Protein 4Q7Z (pdb70)

Radius of gyration: 16.15 Å; Cα contacts (8 Å, |Δi|>4): 621; chains: 1; bounding box: 44×43×35 Å

CATH classification: 2.40.10.10 (+1 more: 2.40.10.10)

Solvent-accessible surface area: 11188 Å² total; per-residue (Å²): 2,18,29,15,130,83,14,100,72,50,42,52,37,15,5,0,0,0,42,12,70,58,134,37,53,3,1,0,0,0,5,118,30,87,14,0,0,0,0,3,68,1,11,57,198,105,63,50,215,68,3,68,0,0,0,2,8,4,48,31,114,73,100,26,139,50,35,44,74,28,15,22,76,26,50,34,48,18,98,90,58,88,101,184,60,67,12,28,5,0,0,1,0,60,0,84,16,62,7,113,84,38,136,8,3,15,76,9,155,10,4,42,157,241,47,194,48,24,107,59,28,30,175,9,66,0,3,0,8,1,40,45,22,53,157,125,88,134,21,87,2,3,22,18,1,160,2,64,6,23,54,85,111,74,0,47,76,38,44,171,50,121,27,57,171,40,16,11,1,3,105,15,45,78,113,115,107,52,0,5,8,66,22,0,10,0,0,2,0,7,2,209,104,80,0,23,0,0,1,10,45,32,22,152,122,15,10,14,94,162,33,6,5,0,0,5,20,0,17,54,8,2,54,33,0,53,58,4,12,167,156,55,116

InterPro domains:
  IPR001254 Serine proteases, trypsin domain [PF00089] (34-258)
  IPR001254 Serine proteases, trypsin domain [PS50240] (34-263)
  IPR001254 Serine proteases, trypsin domain [SM00020] (33-258)
  IPR001254 Serine proteases, trypsin domain [cd00190] (34-258)
  IPR001314 Peptidase S1A, chymotrypsin family [PR00722] (60-75)
  IPR001314 Peptidase S1A, chymotrypsin family [PR00722] (118-132)
  IPR001314 Peptidase S1A, chymotrypsin family [PR00722] (211-223)
  IPR009003 Peptidase S1, PA clan [SSF50494] (23-263)
  IPR018114 Serine proteases, trypsin family, histidine active site [PS00134] (70-75)

Organism: Homo sapiens (NCBI:txid9606)

GO terms:
  GO:0035578 azurophil granule lumen (C, IDA)
  GO:0008201 heparin binding (F, IDA)
  GO:0008236 serine-type peptidase activity (F, IDA)
  GO:0005576 extracellular region (C, IDA)
  GO:0006508 proteolysis (P, IDA)
  GO:0005576 extracellular region (C, EXP)

B-factor: mean 22.5, std 12.28, range [8.72, 114.6]

Structure (mmCIF, N/CA/C/O backbone):
data_4Q7Z
#
_entry.id   4Q7Z
#
_cell.length_a   54.986
_cell.length_b   64.466
_cell.length_c   68.383
_cell.angle_alpha   90.00
_cell.angle_beta   90.00
_cell.angle_gamma   90.00
#
_symmetry.space_group_name_H-M   'P 21 21 21'
#
loop_
_entity.id
_entity.type
_entity.pdbx_description
1 polymer 'Serine protease 57'
2 branched alpha-L-fucopyranose-(1-6)-2-acetamido-2-deoxy-beta-D-glucopyranose
3 non-polymer 2-acetamido-2-deoxy-beta-D-glucopyranose
4 non-polymer L-phenylalanyl-N-[(2S,3S)-6-carbamimidamido-1-chloro-2-hydroxyhexan-3-yl]-L-phenylalaninamide
5 non-polymer GLYCEROL
6 non-polymer 'CHLORIDE ION'
7 water water
#
loop_
_atom_site.group_PDB
_atom_site.id
_atom_site.type_symbol
_atom_site.label_atom_id
_atom_site.label_alt_id
_atom_site.label_comp_id
_atom_site.label_asym_id
_atom_site.label_entity_id
_atom_site.label_seq_id
_atom_site.pdbx_PDB_ins_code
_atom_site.Cartn_x
_atom_site.Cartn_y
_atom_site.Cartn_z
_atom_site.occupancy
_atom_site.B_iso_or_equiv
_atom_site.auth_seq_id
_atom_site.auth_comp_id
_atom_site.auth_asym_id
_atom_site.auth_atom_id
_atom_site.pdbx_PDB_model_num
ATOM 1 N N . ILE A 1 1 ? -22.150 4.730 3.921 1.00 11.94 16 ILE A N 1
ATOM 2 C CA . ILE A 1 1 ? -23.248 4.263 4.807 1.00 12.09 16 ILE A CA 1
ATOM 3 C C . ILE A 1 1 ? -24.580 4.484 4.111 1.00 13.23 16 ILE A C 1
ATOM 4 O O . ILE A 1 1 ? -24.813 5.557 3.563 1.00 14.01 16 ILE A O 1
ATOM 9 N N . ILE A 1 2 ? -25.450 3.475 4.174 1.00 14.78 17 ILE A N 1
ATOM 10 C CA . ILE A 1 2 ? -26.792 3.512 3.578 1.00 15.18 17 ILE A CA 1
ATOM 11 C C . ILE A 1 2 ? -27.820 3.696 4.690 1.00 14.80 17 ILE A C 1
ATOM 12 O O . ILE A 1 2 ? -27.754 3.038 5.725 1.00 15.73 17 ILE A O 1
ATOM 17 N N . GLY A 1 3 ? -28.775 4.599 4.463 1.00 16.58 18 GLY A N 1
ATOM 18 C CA . GLY A 1 3 ? -29.865 4.806 5.423 1.00 17.29 18 GLY A CA 1
ATOM 19 C C . GLY A 1 3 ? -29.384 5.301 6.775 1.00 16.80 18 GLY A C 1
ATOM 20 O O . GLY A 1 3 ? -29.962 4.949 7.813 1.00 18.16 18 GLY A O 1
ATOM 21 N N . GLY A 1 4 ? -28.342 6.128 6.745 1.00 15.44 19 GLY A N 1
ATOM 22 C CA . GLY A 1 4 ? -27.795 6.715 7.950 1.00 16.00 19 GLY A CA 1
ATOM 23 C C . GLY A 1 4 ? -27.995 8.212 7.969 1.00 16.70 19 GLY A C 1
ATOM 24 O O . GLY A 1 4 ? -28.696 8.788 7.126 1.00 16.97 19 GLY A O 1
ATOM 25 N N . HIS A 1 5 ? -27.373 8.845 8.952 1.00 18.25 20 HIS A N 1
ATOM 26 C CA . HIS A 1 5 ? -27.459 10.284 9.120 1.00 17.44 20 HIS A CA 1
ATOM 27 C C . HIS A 1 5 ? -26.126 10.823 9.505 1.00 15.55 20 HIS A C 1
ATOM 28 O O . HIS A 1 5 ? -25.318 10.128 10.131 1.00 16.84 20 HIS A O 1
ATOM 35 N N . GLU A 1 6 ? -25.868 12.057 9.118 1.00 16.23 21 GLU A N 1
ATOM 36 C CA . GLU A 1 6 ? -24.633 12.723 9.436 1.00 15.40 21 GLU A CA 1
ATOM 37 C C . GLU A 1 6 ? -24.505 12.893 10.945 1.00 15.90 21 GLU A C 1
ATOM 38 O O . GLU A 1 6 ? -25.398 13.451 11.595 1.00 18.15 21 GLU A O 1
ATOM 44 N N . VAL A 1 7 ? -23.393 12.451 11.524 1.00 15.57 22 VAL A N 1
ATOM 45 C CA . VAL A 1 7 ? -23.189 12.618 12.948 1.00 15.34 22 VAL A CA 1
ATOM 46 C C . VAL A 1 7 ? -22.843 14.075 13.262 1.00 16.63 22 VAL A C 1
ATOM 47 O O . VAL A 1 7 ? -22.461 14.859 12.385 1.00 16.23 22 VAL A O 1
ATOM 51 N N . THR A 1 8 ? -23.001 14.446 14.521 1.00 14.86 23 THR A N 1
ATOM 52 C CA . THR A 1 8 ? -22.453 15.710 14.988 1.00 15.80 23 THR A CA 1
ATOM 53 C C . THR A 1 8 ? -20.938 15.649 14.817 1.00 14.49 23 THR A C 1
ATOM 54 O O . THR A 1 8 ? -20.310 14.659 15.227 1.00 13.22 23 THR A O 1
ATOM 58 N N . PRO A 1 9 ? -20.334 16.688 14.217 1.00 15.68 24 PRO A N 1
ATOM 59 C CA . PRO A 1 9 ? -18.898 16.598 13.983 1.00 14.43 24 PRO A CA 1
ATOM 60 C C . PRO A 1 9 ? -18.097 16.245 15.238 1.00 15.80 24 PRO A C 1
ATOM 61 O O . PRO A 1 9 ? -18.310 16.816 16.304 1.00 17.01 24 PRO A O 1
ATOM 65 N N . HIS A 1 10 ? -17.210 15.261 15.113 1.00 12.98 25 HIS A N 1
ATOM 66 C CA . HIS A 1 10 ? -16.260 14.870 16.171 1.00 13.00 25 HIS A CA 1
ATOM 67 C C . HIS A 1 10 ? -16.901 14.155 17.328 1.00 12.59 25 HIS A C 1
ATOM 68 O O . HIS A 1 10 ? -16.257 13.949 18.348 1.00 15.31 25 HIS A O 1
ATOM 75 N N . SER A 1 11 ? -18.139 13.687 17.138 1.00 13.20 26 SER A N 1
ATOM 76 C CA . SER A 1 11 ? -18.880 12.924 18.145 1.00 13.50 26 SER A CA 1
ATOM 77 C C . SER A 1 11 ? -18.580 11.423 18.141 1.00 13.17 26 SER A C 1
ATOM 78 O O . SER A 1 11 ? -19.026 10.707 19.036 1.00 14.48 26 SER A O 1
ATOM 81 N N . ARG A 1 12 ? -17.797 10.969 17.157 1.00 12.53 27 ARG A N 1
ATOM 82 C CA . ARG A 1 12 ? -17.284 9.591 17.086 1.00 13.07 27 ARG A CA 1
ATOM 83 C C . ARG A 1 12 ? -15.765 9.638 16.956 1.00 12.26 27 ARG A C 1
ATOM 84 O O . ARG A 1 12 ? -15.206 9.296 15.909 1.00 11.83 27 ARG A O 1
ATOM 92 N N . PRO A 1 13 ? -15.077 10.051 18.028 1.00 11.92 28 PRO A N 1
ATOM 93 C CA . PRO A 1 13 ? -13.702 10.504 17.890 1.00 12.84 28 PRO A CA 1
ATOM 94 C C . PRO A 1 13 ? -12.692 9.378 17.657 1.00 12.62 28 PRO A C 1
ATOM 95 O O . PRO A 1 13 ? -11.524 9.652 17.428 1.00 12.45 28 PRO A O 1
ATOM 99 N N . TYR A 1 14 ? -13.147 8.129 17.727 1.00 11.44 29 TYR A N 1
ATOM 100 C CA . TYR A 1 14 ? -12.325 6.963 17.387 1.00 10.86 29 TYR A CA 1
ATOM 101 C C . TYR A 1 14 ? -12.266 6.665 15.892 1.00 10.16 29 TYR A C 1
ATOM 102 O O . TYR A 1 14 ? -11.472 5.818 15.458 1.00 11.50 29 TYR A O 1
ATOM 111 N N . MET A 1 15 ? -13.093 7.313 15.083 1.00 9.59 30 MET A N 1
ATOM 112 C CA . MET A 1 15 ? -13.167 6.952 13.661 1.00 9.16 30 MET A CA 1
ATOM 113 C C . MET A 1 15 ? -11.944 7.457 12.904 1.00 10.99 30 MET A C 1
ATOM 114 O O . MET A 1 15 ? -11.519 8.606 13.069 1.00 12.67 30 MET A O 1
ATOM 119 N N . ALA A 1 16 ? -11.414 6.599 12.042 1.00 11.10 31 ALA A N 1
ATOM 120 C CA . ALA A 1 16 ? -10.262 6.888 11.221 1.00 10.93 31 ALA A CA 1
ATOM 121 C C . ALA A 1 16 ? -10.606 6.738 9.741 1.00 10.09 31 ALA A C 1
ATOM 122 O O . ALA A 1 16 ? -11.375 5.838 9.369 1.00 10.57 31 ALA A O 1
ATOM 124 N N . SER A 1 17 ? -10.062 7.619 8.909 1.00 10.03 32 SER A N 1
ATOM 125 C CA . SER A 1 17 ? -10.100 7.473 7.460 1.00 11.24 32 SER A CA 1
ATOM 126 C C . SER A 1 17 ? -8.743 7.028 6.952 1.00 11.48 32 SER A C 1
ATOM 127 O O . SER A 1 17 ? -7.742 7.651 7.266 1.00 12.58 32 SER A O 1
ATOM 130 N N . VAL A 1 18 ? -8.717 5.945 6.185 1.00 12.66 33 VAL A N 1
ATOM 131 C CA . VAL A 1 18 ? -7.512 5.498 5.504 1.00 12.08 33 VAL A CA 1
ATOM 132 C C . VAL A 1 18 ? -7.596 6.007 4.071 1.00 12.39 33 VAL A C 1
ATOM 133 O O . VAL A 1 18 ? -8.563 5.701 3.352 1.00 13.53 33 VAL A O 1
ATOM 137 N N . ARG A 1 19 ? -6.617 6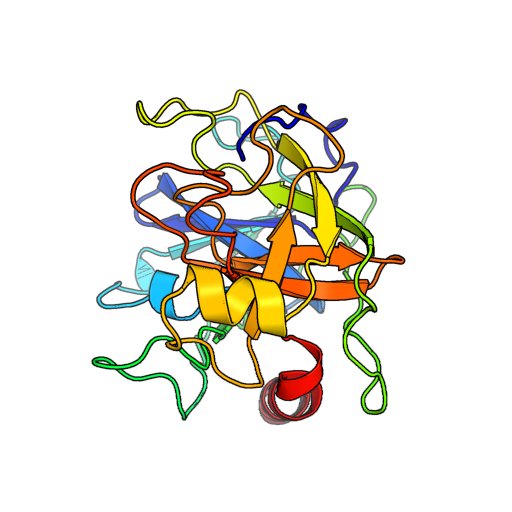.808 3.680 1.00 13.73 34 ARG A N 1
ATOM 138 C CA . ARG A 1 19 ? -6.617 7.408 2.359 1.00 14.89 34 ARG A CA 1
ATOM 139 C C . ARG A 1 19 ? -5.411 6.951 1.570 1.00 16.33 34 ARG A C 1
ATOM 140 O O . ARG A 1 19 ? -4.334 6.776 2.128 1.00 18.09 34 ARG A O 1
ATOM 148 N N . PHE A 1 20 ? -5.624 6.723 0.275 1.00 17.86 35 PHE A N 1
ATOM 149 C CA . PHE A 1 20 ? -4.535 6.407 -0.649 1.00 20.71 35 PHE A CA 1
ATOM 150 C C . PHE A 1 20 ? -4.541 7.432 -1.765 1.00 24.37 35 PHE A C 1
ATOM 151 O O . PHE A 1 20 ? -5.585 7.708 -2.351 1.00 23.58 35 PHE A O 1
ATOM 159 N N . GLY A 1 21 ? -3.370 7.990 -2.046 1.00 27.99 36 GLY A N 1
ATOM 160 C CA . GLY A 1 21 ? -3.237 9.045 -3.051 1.00 29.04 36 GLY A CA 1
ATOM 161 C C . GLY A 1 21 ? -4.133 10.236 -2.763 1.00 33.49 36 GLY A C 1
ATOM 162 O O . GLY A 1 21 ? -4.668 10.850 -3.689 1.00 35.70 36 GLY A O 1
ATOM 163 N N . GLY A 1 22 ? -4.313 10.549 -1.479 1.00 25.65 38 GLY A N 1
ATOM 164 C CA . GLY A 1 22 ? -5.156 11.664 -1.049 1.00 26.53 38 GLY A CA 1
ATOM 165 C C . GLY A 1 22 ? -6.662 11.411 -1.044 1.00 28.59 38 GLY A C 1
ATOM 166 O O . GLY A 1 22 ? -7.442 12.320 -0.741 1.00 31.12 38 GLY A O 1
ATOM 167 N N . GLN A 1 23 ? -7.077 10.189 -1.378 1.00 24.03 39 GLN A N 1
ATOM 168 C CA . GLN A 1 23 ? -8.492 9.855 -1.523 1.00 22.79 39 GLN A CA 1
ATOM 169 C C . GLN A 1 23 ? -8.940 8.849 -0.455 1.00 18.29 39 GLN A C 1
ATOM 170 O O . GLN A 1 23 ? -8.289 7.840 -0.244 1.00 18.17 39 GLN A O 1
ATOM 176 N N . HIS A 1 24 ? -10.051 9.141 0.212 1.00 16.47 40 HIS A N 1
ATOM 177 C CA . HIS A 1 24 ? -10.610 8.209 1.186 1.00 14.92 40 HIS A CA 1
ATOM 178 C C . HIS A 1 24 ? -10.897 6.879 0.542 1.00 15.58 40 HIS A C 1
ATOM 179 O O . HIS A 1 24 ? -11.549 6.816 -0.493 1.00 17.07 40 HIS A O 1
ATOM 186 N N . HIS A 1 25 ? -10.461 5.808 1.191 1.00 14.08 41 HIS A N 1
ATOM 187 C CA . HIS A 1 25 ? -10.598 4.442 0.682 1.00 14.54 41 HIS A CA 1
ATOM 188 C C . HIS A 1 25 ? -11.248 3.498 1.657 1.00 13.10 41 HIS A C 1
ATOM 189 O O . HIS A 1 25 ? -12.020 2.631 1.259 1.00 14.02 41 HIS A O 1
ATOM 196 N N . CYS A 1 26 ? -10.951 3.636 2.949 1.00 12.59 42 CYS A N 1
ATOM 197 C CA . CYS A 1 26 ? -11.528 2.754 3.955 1.00 12.31 42 CYS A CA 1
ATOM 198 C C . CYS A 1 26 ? -11.645 3.467 5.298 1.00 10.14 42 CYS A C 1
ATOM 199 O O . CYS A 1 26 ? -10.998 4.504 5.522 1.00 11.30 42 CYS A O 1
ATOM 202 N N . GLY A 1 27 ? -12.455 2.891 6.179 1.00 10.01 43 GLY A N 1
ATOM 203 C CA . GLY A 1 27 ? -12.494 3.296 7.571 1.00 11.01 43 GLY A CA 1
ATOM 204 C C . GLY A 1 27 ? -11.580 2.479 8.456 1.00 10.96 43 GLY A C 1
ATOM 205 O O . GLY A 1 27 ? -10.790 1.628 7.990 1.00 10.73 43 GLY A O 1
ATOM 206 N N . GLY A 1 28 ? -11.649 2.766 9.746 1.00 11.03 44 GLY A N 1
ATOM 207 C CA . GLY A 1 28 ? -10.842 2.113 10.769 1.00 9.71 44 GLY A CA 1
ATOM 208 C C . GLY A 1 28 ? -11.177 2.775 12.084 1.00 8.72 44 GLY A C 1
ATOM 209 O O . GLY A 1 28 ? -11.988 3.732 12.114 1.00 10.26 44 GLY A O 1
ATOM 210 N N . PHE A 1 29 ? -10.629 2.242 13.174 1.00 9.80 45 PHE A N 1
ATOM 211 C CA . PHE A 1 29 ? -10.739 2.929 14.445 1.00 9.38 45 PHE A CA 1
ATOM 212 C C . PHE A 1 29 ? -9.467 2.935 15.261 1.00 9.83 45 PHE A C 1
ATOM 213 O O . PHE A 1 29 ? -8.615 2.053 15.132 1.00 10.83 45 PHE A O 1
ATOM 221 N N . LEU A 1 30 ? -9.355 3.962 16.106 1.00 10.78 46 LEU A N 1
ATOM 222 C CA . LEU A 1 30 ? -8.207 4.162 16.967 1.00 10.84 46 LEU A CA 1
ATOM 223 C C . LEU A 1 30 ? -8.348 3.248 18.185 1.00 10.17 46 LEU A C 1
ATOM 224 O O . LEU A 1 30 ? -9.250 3.412 19.004 1.00 11.49 46 LEU A O 1
ATOM 229 N N . LEU A 1 31 ? -7.435 2.295 18.301 1.00 11.29 47 LEU A N 1
ATOM 230 C CA . LEU A 1 31 ? -7.384 1.342 19.386 1.00 12.06 47 LEU A CA 1
ATOM 231 C C . LEU A 1 31 ? -6.490 1.847 20.537 1.00 12.39 47 LEU A C 1
ATOM 232 O O . LEU A 1 31 ? -6.845 1.712 21.714 1.00 13.29 47 LEU A O 1
ATOM 237 N N . ARG A 1 32 ? -5.317 2.344 20.153 1.00 12.01 48 ARG A N 1
ATOM 238 C CA A ARG A 1 32 ? -4.356 2.961 21.065 0.50 13.25 48 ARG A CA 1
ATOM 239 C CA B ARG A 1 32 ? -4.364 2.971 21.072 0.50 12.68 48 ARG A CA 1
ATOM 240 C C . ARG A 1 32 ? -3.803 4.185 20.342 1.00 12.90 48 ARG A C 1
ATOM 241 O O . ARG A 1 32 ? -4.090 4.384 19.167 1.00 13.09 48 ARG A O 1
ATOM 256 N N . ALA A 1 33 ? -3.025 5.022 21.017 1.00 14.96 49 ALA A N 1
ATOM 257 C CA . ALA A 1 33 ? -2.583 6.268 20.361 1.00 14.92 49 ALA A CA 1
ATOM 258 C C . ALA A 1 33 ? -1.806 6.050 19.061 1.00 15.70 49 ALA A C 1
ATOM 259 O O . ALA A 1 33 ? -1.871 6.888 18.157 1.00 15.41 49 ALA A O 1
ATOM 261 N N . ARG A 1 34 ? -1.107 4.927 18.954 1.00 14.81 50 ARG A N 1
ATOM 262 C CA . ARG A 1 34 ? -0.314 4.608 17.775 1.00 17.15 50 ARG A CA 1
ATOM 263 C C . ARG A 1 34 ? -0.889 3.447 16.936 1.00 15.11 50 ARG A C 1
ATOM 264 O O . ARG A 1 34 ? -0.209 2.945 16.048 1.00 14.57 50 ARG A O 1
ATOM 272 N N . TRP A 1 35 ? -2.117 3.011 17.217 1.00 12.67 51 TRP A N 1
ATOM 273 C CA . TRP A 1 35 ? -2.654 1.794 16.603 1.00 11.98 51 TRP A CA 1
ATOM 274 C C . TRP A 1 35 ? -4.059 1.968 16.096 1.00 11.64 51 TRP A C 1
ATOM 275 O O . TRP A 1 35 ? -4.948 2.353 16.841 1.00 12.40 51 TRP A O 1
ATOM 286 N N . VAL A 1 36 ? -4.270 1.634 14.818 1.00 12.17 52 VAL A N 1
ATOM 287 C CA . VAL A 1 36 ? -5.573 1.629 14.188 1.00 11.86 52 VAL A CA 1
ATOM 288 C C . VAL A 1 36 ? -5.924 0.225 13.688 1.00 11.23 52 VAL A C 1
ATOM 289 O O . VAL A 1 36 ? -5.078 -0.463 13.106 1.00 12.29 52 VAL A O 1
ATOM 293 N N . VAL A 1 37 ? -7.149 -0.203 13.949 1.00 10.09 53 VAL A N 1
ATOM 294 C CA . VAL A 1 37 ? -7.703 -1.449 13.410 1.00 10.26 53 VAL A CA 1
ATOM 295 C C . VAL A 1 37 ? -8.454 -1.115 12.113 1.00 10.63 53 VAL A C 1
ATOM 296 O O . VAL A 1 37 ? -9.208 -0.161 12.061 1.00 10.90 53 VAL A O 1
ATOM 300 N N . SER A 1 38 ? -8.260 -1.908 11.071 1.00 10.76 54 SER A N 1
ATOM 301 C CA . SER A 1 38 ? -8.981 -1.753 9.815 1.00 11.03 54 SER A CA 1
ATOM 302 C C . SER A 1 38 ? -9.187 -3.130 9.171 1.00 10.94 54 SER A C 1
ATOM 303 O O . SER A 1 38 ? -8.967 -4.151 9.815 1.00 11.89 54 SER A O 1
ATOM 306 N N . ALA A 1 39 ? -9.669 -3.149 7.930 1.00 10.31 55 ALA A N 1
ATOM 307 C CA . ALA A 1 39 ? -9.951 -4.390 7.193 1.00 10.77 55 ALA A CA 1
ATOM 308 C C . ALA A 1 39 ? -8.805 -4.720 6.270 1.00 12.74 55 ALA A C 1
ATOM 309 O O . ALA A 1 39 ? -8.348 -3.870 5.519 1.00 14.13 55 ALA A O 1
ATOM 311 N N . ALA A 1 40 ? -8.364 -5.976 6.285 1.00 11.52 56 ALA A N 1
ATOM 312 C CA . ALA A 1 40 ? -7.253 -6.434 5.455 1.00 11.25 56 ALA A CA 1
ATOM 313 C C . ALA A 1 40 ? -7.473 -6.172 3.965 1.00 12.88 56 ALA A C 1
ATOM 314 O O . ALA A 1 40 ? -6.547 -5.778 3.261 1.00 13.18 56 ALA A O 1
ATOM 316 N N . HIS A 1 41 ? -8.700 -6.340 3.490 1.00 11.89 57 HIS A N 1
ATOM 317 C CA . HIS A 1 41 ? -8.952 -6.181 2.062 1.00 12.98 57 HIS A CA 1
ATOM 318 C C . HIS A 1 41 ? -8.670 -4.777 1.561 1.00 13.84 57 HIS A C 1
ATOM 319 O O . HIS A 1 41 ? -8.457 -4.568 0.372 1.00 16.02 57 HIS A O 1
ATOM 326 N N . CYS A 1 42 ? -8.658 -3.800 2.473 1.00 12.72 58 CYS A N 1
ATOM 327 C CA . CYS A 1 42 ? -8.376 -2.413 2.093 1.00 13.92 58 CYS A CA 1
ATOM 328 C C . CYS A 1 42 ? -6.968 -2.144 1.582 1.00 12.54 58 CYS A C 1
ATOM 329 O O . CYS A 1 42 ? -6.726 -1.102 0.954 1.00 14.36 58 CYS A O 1
ATOM 332 N N . PHE A 1 43 ? -6.040 -3.052 1.889 1.00 14.35 59 PHE A N 1
ATOM 333 C CA . PHE A 1 43 ? -4.610 -2.841 1.642 1.00 14.11 59 PHE A CA 1
ATOM 334 C C . PHE A 1 43 ? -4.053 -3.727 0.549 1.00 16.65 59 PHE A C 1
ATOM 335 O O . PHE A 1 43 ? -2.899 -3.581 0.170 1.00 17.00 59 PHE A O 1
ATOM 343 N N . SER A 1 44 ? -4.895 -4.610 0.023 1.00 16.62 60 SER A N 1
ATOM 344 C CA . SER A 1 44 ? -4.476 -5.526 -1.034 1.00 20.69 60 SER A CA 1
ATOM 345 C C . SER A 1 44 ? -3.948 -4.774 -2.241 1.00 19.52 60 SER A C 1
ATOM 346 O O . SER A 1 44 ? -4.622 -3.907 -2.780 1.00 20.84 60 SER A O 1
ATOM 349 N N . HIS A 1 45 ? -2.724 -5.116 -2.662 1.00 19.59 61 HIS A N 1
ATOM 350 C CA . HIS A 1 45 ? -2.063 -4.492 -3.825 1.00 23.74 61 HIS A CA 1
ATOM 351 C C . HIS A 1 45 ? -1.841 -3.009 -3.696 1.00 25.47 61 HIS A C 1
ATOM 352 O O . HIS A 1 45 ? -1.691 -2.310 -4.702 1.00 29.59 61 HIS A O 1
ATOM 359 N N . ARG A 1 46 ? -1.780 -2.520 -2.456 1.00 24.05 62 ARG A N 1
ATOM 360 C CA . ARG A 1 46 ? -1.569 -1.101 -2.198 1.00 25.13 62 ARG A CA 1
ATOM 361 C C . ARG A 1 46 ? -0.148 -0.805 -1.776 1.00 25.00 62 ARG A C 1
ATOM 362 O O . ARG A 1 46 ? 0.401 -1.468 -0.914 1.00 21.69 62 ARG A O 1
ATOM 370 N N . ASP A 1 47 A 0.432 0.222 -2.386 1.00 26.33 62 ASP A N 1
ATOM 371 C CA . ASP A 1 47 A 1.694 0.771 -1.918 1.00 27.53 62 ASP A CA 1
ATOM 372 C C . ASP A 1 47 A 1.423 1.530 -0.608 1.00 26.27 62 ASP A C 1
ATOM 373 O O . ASP A 1 47 A 0.824 2.606 -0.618 1.00 27.14 62 ASP A O 1
ATOM 378 N N . LEU A 1 48 B 1.860 0.953 0.512 1.00 24.46 62 LEU A N 1
ATOM 379 C CA . LEU A 1 48 B 1.645 1.562 1.840 1.00 29.02 62 LEU A CA 1
ATOM 380 C C . LEU A 1 48 B 2.151 2.998 1.945 1.00 26.98 62 LEU A C 1
ATOM 381 O O . LEU A 1 48 B 1.592 3.804 2.685 1.00 26.21 62 LEU A O 1
ATOM 386 N N . ARG A 1 49 C 3.212 3.318 1.206 1.00 30.49 62 ARG A N 1
ATOM 387 C CA . ARG A 1 49 C 3.799 4.661 1.253 1.00 30.93 62 ARG A CA 1
ATOM 388 C C . ARG A 1 49 C 2.859 5.726 0.678 1.00 26.23 62 ARG A C 1
ATOM 389 O O . ARG A 1 49 C 3.075 6.921 0.911 1.00 29.10 62 ARG A O 1
ATOM 397 N N . THR A 1 50 ? 1.836 5.306 -0.077 1.00 22.23 63 THR A N 1
ATOM 398 C CA . THR A 1 50 ? 0.827 6.233 -0.588 1.00 21.66 63 THR A CA 1
ATOM 399 C C . THR A 1 50 ? -0.351 6.386 0.388 1.00 20.79 63 THR A C 1
ATOM 400 O O . THR A 1 50 ? -1.294 7.135 0.111 1.00 21.85 63 THR A O 1
ATOM 404 N N . GLY A 1 51 ? -0.278 5.685 1.520 1.00 19.03 64 GLY A N 1
ATOM 405 C CA . GLY A 1 51 ? -1.345 5.665 2.519 1.00 17.30 64 GLY A CA 1
ATOM 406 C C . GLY A 1 51 ? -1.155 6.678 3.621 1.00 16.90 64 GLY A C 1
ATOM 407 O O . GLY A 1 51 ? -0.044 6.927 4.082 1.00 18.25 64 GLY A O 1
ATOM 408 N N . LEU A 1 52 ? -2.269 7.244 4.064 1.00 15.55 65 LEU A N 1
ATOM 409 C CA . LEU A 1 52 ? -2.301 8.096 5.244 1.00 16.18 65 LEU A CA 1
ATOM 410 C C . LEU A 1 52 ? -3.505 7.699 6.082 1.00 15.30 65 LEU A C 1
ATOM 411 O O . LEU A 1 52 ? -4.516 7.232 5.555 1.00 15.60 65 LEU A O 1
ATOM 416 N N . VAL A 1 53 ? -3.384 7.874 7.389 1.00 13.19 66 VAL A N 1
ATOM 417 C CA . VAL A 1 53 ? -4.491 7.682 8.300 1.00 12.64 66 VAL A CA 1
ATOM 418 C C . VAL A 1 53 ? -4.874 9.048 8.872 1.00 13.92 66 VAL A C 1
ATOM 419 O O . VAL A 1 53 ? -4.016 9.753 9.442 1.00 13.84 66 VAL A O 1
ATOM 423 N N . VAL A 1 54 ? -6.133 9.442 8.712 1.00 12.01 67 VAL A N 1
ATOM 424 C CA . VAL A 1 54 ? -6.631 10.730 9.195 1.00 12.05 67 VAL A CA 1
ATOM 425 C C . VAL A 1 54 ? -7.554 10.526 10.396 1.00 12.40 67 VAL A C 1
ATOM 426 O O . VAL A 1 54 ? -8.579 9.843 10.295 1.00 11.87 67 VAL A O 1
ATOM 430 N N . LEU A 1 55 ? -7.163 11.108 11.531 1.00 12.18 68 LEU A N 1
ATOM 431 C CA . LEU A 1 55 ? -7.931 11.097 12.769 1.00 13.14 68 LEU A CA 1
ATOM 432 C C . LEU A 1 55 ? -8.527 12.486 12.986 1.00 13.35 68 LEU A C 1
ATOM 433 O O . LEU A 1 55 ? -8.048 13.460 12.419 1.00 14.21 68 LEU A O 1
ATOM 438 N N . GLY A 1 56 ? -9.554 12.572 13.811 1.00 12.82 69 GLY A N 1
ATOM 439 C CA . GLY A 1 56 ? -10.157 13.860 14.155 1.00 12.53 69 GLY A CA 1
ATOM 440 C C . GLY A 1 56 ? -10.957 14.524 13.051 1.00 14.86 69 GLY A C 1
ATOM 441 O O . GLY A 1 56 ? -11.232 15.721 13.118 1.00 14.86 69 GLY A O 1
ATOM 442 N N . ALA A 1 57 ? -11.400 13.751 12.063 1.00 12.79 70 ALA A N 1
ATOM 443 C CA . ALA A 1 57 ? -12.088 14.309 10.903 1.00 12.46 70 ALA A CA 1
ATOM 444 C C . ALA A 1 57 ? -13.609 14.245 10.961 1.00 12.80 70 ALA A C 1
ATOM 445 O O . ALA A 1 57 ? -14.205 13.359 11.571 1.00 12.52 70 ALA A O 1
ATOM 447 N N . HIS A 1 58 ? -14.243 15.206 10.295 1.00 13.61 71 HIS A N 1
ATOM 448 C CA . HIS A 1 58 ? -15.647 15.112 9.935 1.00 12.73 71 HIS A CA 1
ATOM 449 C C . HIS A 1 58 ? -15.823 15.232 8.436 1.00 14.49 71 HIS A C 1
ATOM 450 O O . HIS A 1 58 ? -16.313 14.304 7.789 1.00 14.50 71 HIS A O 1
ATOM 457 N N . VAL A 1 59 ? -15.433 16.377 7.877 1.00 14.56 72 VAL A N 1
ATOM 458 C CA . VAL A 1 59 ? -15.399 16.613 6.432 1.00 17.57 72 VAL A CA 1
ATOM 459 C C . VAL A 1 59 ? -13.972 16.380 5.948 1.00 17.25 72 VAL A C 1
ATOM 460 O O . VAL A 1 59 ? -13.050 17.152 6.241 1.00 17.21 72 VAL A O 1
ATOM 464 N N . LEU A 1 60 ? -13.780 15.289 5.216 1.00 16.92 73 LEU A N 1
ATOM 465 C CA . LEU A 1 60 ? -12.436 14.845 4.848 1.00 19.24 73 LEU A CA 1
ATOM 466 C C . LEU A 1 60 ? -11.763 15.728 3.815 1.00 19.92 73 LEU A C 1
ATOM 467 O O . LEU A 1 60 ? -10.539 15.741 3.743 1.00 21.87 73 LEU A O 1
ATOM 472 N N . SER A 1 61 ? -12.556 16.461 3.037 1.00 21.49 74 SER A N 1
ATOM 473 C CA . SER A 1 61 ? -12.014 17.311 1.977 1.00 23.56 74 SER A CA 1
ATOM 474 C C . SER A 1 61 ? -11.555 18.675 2.500 1.00 23.92 74 SER A C 1
ATOM 475 O O . SER A 1 61 ? -11.007 19.476 1.743 1.00 29.11 74 SER A O 1
ATOM 478 N N . THR A 1 62 ? -11.785 18.936 3.784 1.00 23.61 75 THR A N 1
ATOM 479 C CA . THR A 1 62 ? -11.383 20.186 4.417 1.00 26.00 75 THR A CA 1
ATOM 480 C C . THR A 1 62 ? -10.263 19.916 5.401 1.00 26.65 75 THR A C 1
ATOM 481 O O . THR A 1 62 ? -10.299 18.920 6.121 1.00 21.84 75 THR A O 1
ATOM 485 N N . ALA A 1 63 ? -9.277 20.807 5.438 1.00 27.66 76 ALA A N 1
ATOM 486 C CA . ALA A 1 63 ? -8.189 20.724 6.402 1.00 30.14 76 ALA A CA 1
ATOM 487 C C . ALA A 1 63 ? -8.675 21.236 7.750 1.00 30.31 76 ALA A C 1
ATOM 488 O O . ALA A 1 63 ? -8.354 22.352 8.149 1.00 31.28 76 ALA A O 1
ATOM 490 N N . GLU A 1 64 ? -9.444 20.408 8.452 1.00 22.03 77 GLU A N 1
ATOM 491 C CA . GLU A 1 64 ? -10.092 20.807 9.702 1.00 20.65 77 GLU A CA 1
ATOM 492 C C . GLU A 1 64 ? -9.082 20.913 10.843 1.00 20.95 77 GLU A C 1
ATOM 493 O O . GLU A 1 64 ? -8.160 20.125 10.919 1.00 20.58 77 GLU A O 1
ATOM 499 N N . PRO A 1 65 ? -9.273 21.869 11.759 1.00 19.20 78 PRO A N 1
ATOM 500 C CA . PRO A 1 65 ? -8.283 22.071 12.829 1.00 21.83 78 PRO A CA 1
ATOM 501 C C . PRO A 1 65 ? -8.041 20.871 13.747 1.00 20.06 78 PRO A C 1
ATOM 502 O O . PRO A 1 65 ? -6.954 20.747 14.311 1.00 19.47 78 PRO A O 1
ATOM 506 N N . THR A 1 66 ? -9.039 19.996 13.888 1.00 19.24 79 TH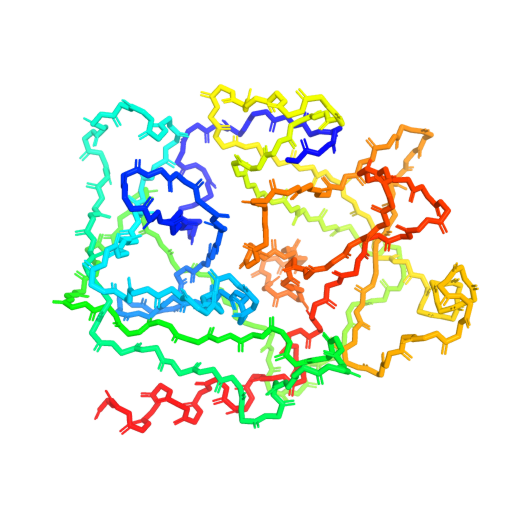R A N 1
ATOM 507 C CA . THR A 1 66 ? -8.914 18.812 14.744 1.00 18.48 79 THR A CA 1
ATOM 508 C C . THR A 1 66 ? -8.270 17.606 14.052 1.00 17.68 79 THR A C 1
ATOM 509 O O . THR A 1 66 ? -8.019 16.599 14.701 1.00 17.34 79 THR A O 1
ATOM 513 N N . GLN A 1 67 ? -7.982 17.705 12.760 1.00 16.15 80 GLN A N 1
ATOM 514 C CA . GLN A 1 67 ? -7.418 16.569 12.049 1.00 15.74 80 GLN A CA 1
ATOM 515 C C . GLN A 1 67 ? -5.971 16.343 12.450 1.00 17.79 80 GLN A C 1
ATOM 516 O O . GLN A 1 67 ? -5.197 17.285 12.599 1.00 19.62 80 GLN A O 1
ATOM 522 N N . GLN A 1 68 ? -5.631 15.076 12.653 1.00 15.24 81 GLN A N 1
ATOM 523 C CA . GLN A 1 68 ? -4.261 14.605 12.876 1.00 14.99 81 GLN A CA 1
ATOM 524 C C . GLN A 1 68 ? -4.010 13.513 11.838 1.00 15.64 81 GLN A C 1
ATOM 525 O O . GLN A 1 68 ? -4.752 12.528 11.755 1.00 15.82 81 GLN A O 1
ATOM 531 N N . VAL A 1 69 ? -2.981 13.705 11.023 1.00 15.71 82 VAL A N 1
ATOM 532 C CA . VAL A 1 69 ? -2.668 12.828 9.908 1.00 16.76 82 VAL A CA 1
ATOM 533 C C . VAL A 1 69 ? -1.355 12.118 10.169 1.00 18.15 82 VAL A C 1
ATOM 534 O O . VAL A 1 69 ? -0.378 12.745 10.585 1.00 20.00 82 VAL A O 1
ATOM 538 N N . PHE A 1 70 ? -1.332 10.813 9.894 1.00 17.00 83 PHE A N 1
ATOM 539 C CA . PHE A 1 70 ? -0.190 9.953 10.158 1.00 15.39 83 PHE A CA 1
ATOM 540 C C . PHE A 1 70 ? 0.101 9.045 8.983 1.00 15.76 83 PHE A C 1
ATOM 541 O O . PHE A 1 70 ? -0.810 8.640 8.242 1.00 16.09 83 PHE A O 1
ATOM 549 N N . GLY A 1 71 ? 1.379 8.721 8.818 1.00 15.98 84 GLY A N 1
ATOM 550 C CA . GLY A 1 71 ? 1.769 7.634 7.938 1.00 17.50 84 GLY A CA 1
ATOM 551 C C . GLY A 1 71 ? 1.654 6.292 8.634 1.00 16.66 84 GLY A C 1
ATOM 552 O O . GLY A 1 71 ? 1.455 6.208 9.860 1.00 16.55 84 GLY A O 1
ATOM 553 N N . ILE A 1 72 ? 1.774 5.229 7.843 1.00 18.07 85 ILE A N 1
ATOM 554 C CA . ILE A 1 72 ? 1.701 3.874 8.365 1.00 18.44 85 ILE A CA 1
ATOM 555 C C . ILE A 1 72 ? 3.112 3.291 8.477 1.00 19.38 85 ILE A C 1
ATOM 556 O O . ILE A 1 72 ? 3.751 2.995 7.463 1.00 20.89 85 ILE A O 1
ATOM 561 N N . ASP A 1 73 ? 3.608 3.167 9.704 1.00 18.09 86 ASP A N 1
ATOM 562 C CA . ASP A 1 73 ? 4.905 2.535 9.967 1.00 20.13 86 ASP A CA 1
ATOM 563 C C . ASP A 1 73 ? 4.896 1.045 9.608 1.00 22.18 86 ASP A C 1
ATOM 564 O O . ASP A 1 73 ? 5.856 0.531 9.027 1.00 21.80 86 ASP A O 1
ATOM 569 N N . ALA A 1 74 ? 3.817 0.346 9.959 1.00 17.44 87 ALA A N 1
ATOM 570 C CA . ALA A 1 74 ? 3.723 -1.095 9.727 1.00 16.24 87 ALA A CA 1
ATOM 571 C C . ALA A 1 74 ? 2.283 -1.547 9.620 1.00 15.92 87 ALA A C 1
ATOM 572 O O . ALA A 1 74 ? 1.449 -1.217 10.467 1.00 17.05 87 ALA A O 1
ATOM 574 N N . LEU A 1 75 ? 2.006 -2.315 8.572 1.00 16.95 88 LEU A N 1
ATOM 575 C CA . LEU A 1 75 ? 0.746 -3.018 8.383 1.00 15.85 88 LEU A CA 1
ATOM 576 C C . LEU A 1 75 ? 0.933 -4.466 8.786 1.00 15.80 88 LEU A C 1
ATOM 577 O O . LEU A 1 75 ? 1.868 -5.121 8.300 1.00 17.35 88 LEU A O 1
ATOM 582 N N . THR A 1 76 ? 0.043 -4.986 9.630 1.00 16.28 89 THR A N 1
ATOM 583 C CA . THR A 1 76 ? 0.021 -6.409 9.968 1.00 15.67 89 THR A CA 1
ATOM 584 C C . THR A 1 76 ? -1.342 -6.949 9.598 1.00 15.20 89 THR A C 1
ATOM 585 O O . THR A 1 76 ? -2.338 -6.633 10.234 1.00 14.73 89 THR A O 1
ATOM 589 N N . THR A 1 77 ? -1.385 -7.740 8.539 1.00 18.30 90 THR A N 1
ATOM 590 C CA . THR A 1 77 ? -2.591 -8.398 8.094 1.00 18.31 90 THR A CA 1
ATOM 591 C C . THR A 1 77 ? -2.733 -9.696 8.869 1.00 17.90 90 THR A C 1
ATOM 592 O O . THR A 1 77 ? -1.731 -10.344 9.182 1.00 19.70 90 THR A O 1
ATOM 596 N N . HIS A 1 78 ? -3.970 -10.079 9.192 1.00 16.29 91 HIS A N 1
ATOM 597 C CA . HIS A 1 78 ? -4.190 -11.325 9.896 1.00 17.53 91 HIS A CA 1
ATOM 598 C C . HIS A 1 78 ? -3.490 -12.440 9.153 1.00 18.20 91 HIS A C 1
ATOM 599 O O . HIS A 1 78 ? -3.595 -12.500 7.915 1.00 18.50 91 HIS A O 1
ATOM 606 N N . PRO A 1 79 ? -2.776 -13.324 9.891 1.00 17.34 92 PRO A N 1
ATOM 607 C CA . PRO A 1 79 ? -2.008 -14.369 9.204 1.00 20.46 92 PRO A CA 1
ATOM 608 C C . PRO A 1 79 ? -2.874 -15.333 8.384 1.00 19.66 92 PRO A C 1
ATOM 609 O O . PRO A 1 79 ? -2.356 -15.959 7.449 1.00 20.32 92 PRO A O 1
ATOM 613 N N . ASP A 1 80 ? -4.162 -15.445 8.704 1.00 18.60 93 ASP A N 1
ATOM 614 C CA . ASP A 1 80 ? -5.058 -16.350 7.975 1.00 19.62 93 ASP A CA 1
ATOM 615 C C . ASP A 1 80 ? -5.900 -15.656 6.902 1.00 21.00 93 ASP A C 1
ATOM 616 O O . ASP A 1 80 ? -6.765 -16.283 6.284 1.00 19.68 93 ASP A O 1
ATOM 621 N N . TYR A 1 81 ? -5.673 -14.362 6.677 1.00 17.39 94 TYR A N 1
ATOM 622 C CA . TYR A 1 81 ? -6.322 -13.683 5.572 1.00 17.47 94 TYR A CA 1
ATOM 623 C C . TYR A 1 81 ? -5.693 -14.186 4.277 1.00 18.07 94 TYR A C 1
ATOM 624 O O . TYR A 1 81 ? -4.467 -14.261 4.170 1.00 19.21 94 TYR A O 1
ATOM 633 N N . HIS A 1 82 ? -6.538 -14.508 3.306 1.00 16.89 95 HIS A N 1
ATOM 634 C CA . HIS A 1 82 ? -6.084 -15.156 2.071 1.00 19.93 95 HIS A CA 1
ATOM 635 C C . HIS A 1 82 ? -7.045 -14.882 0.938 1.00 28.04 95 HIS A C 1
ATOM 636 O O . HIS A 1 82 ? -8.229 -14.677 1.174 1.00 28.75 95 HIS A O 1
ATOM 643 N N . PRO A 1 83 ? -6.557 -14.867 -0.319 1.00 36.47 96 PRO A N 1
ATOM 644 C CA . PRO A 1 83 ? -7.500 -14.930 -1.449 1.00 31.71 96 PRO A CA 1
ATOM 645 C C . PRO A 1 83 ? -8.327 -16.219 -1.432 1.00 44.03 96 PRO A C 1
ATOM 646 O O . PRO A 1 83 ? -8.130 -17.066 -0.560 1.00 55.58 96 PRO A O 1
ATOM 650 N N . MET A 1 84 ? -9.262 -16.352 -2.366 1.00 54.30 97 MET A N 1
ATOM 651 C CA . MET A 1 84 ? -10.172 -17.509 -2.418 1.00 64.39 97 MET A CA 1
ATOM 652 C C . MET A 1 84 ? -10.945 -17.773 -1.105 1.00 63.04 97 MET A C 1
ATOM 653 O O . MET A 1 84 ? -11.630 -18.792 -0.983 1.00 79.84 97 MET A O 1
ATOM 658 N N . THR A 1 85 ? -10.845 -16.855 -0.142 1.00 49.32 98 THR A N 1
ATOM 659 C CA . THR A 1 85 ? -11.663 -16.896 1.070 1.00 41.70 98 THR A CA 1
ATOM 660 C C . THR A 1 85 ? -11.894 -15.477 1.600 1.00 28.73 98 THR A C 1
ATOM 661 O O . THR A 1 85 ? -11.091 -14.568 1.373 1.00 26.31 98 THR A O 1
ATOM 665 N N . HIS A 1 86 ? -12.992 -15.310 2.323 1.00 26.38 99 HIS A N 1
ATOM 666 C CA A HIS A 1 86 ? -13.456 -13.989 2.746 0.50 24.09 99 HIS A CA 1
ATOM 667 C CA B HIS A 1 86 ? -13.435 -13.981 2.744 0.50 26.66 99 HIS A CA 1
ATOM 668 C C . HIS A 1 86 ? -13.226 -13.736 4.214 1.00 21.37 99 HIS A C 1
ATOM 669 O O . HIS A 1 86 ? -13.333 -12.608 4.669 1.00 21.17 99 HIS A O 1
ATOM 682 N N . ALA A 1 87 ? -12.882 -14.773 4.968 1.00 17.95 100 ALA A N 1
ATOM 683 C CA . ALA A 1 87 ? -12.687 -14.671 6.416 1.00 18.93 100 ALA A CA 1
ATOM 684 C C . ALA A 1 87 ? -11.411 -13.926 6.818 1.00 16.63 100 ALA A C 1
ATOM 685 O O . ALA A 1 87 ? -10.512 -13.666 5.999 1.00 17.28 100 ALA A O 1
ATOM 687 N N . ASN A 1 88 ? -11.360 -13.566 8.092 1.00 16.32 101 ASN A N 1
ATOM 688 C CA . ASN A 1 88 ? -10.174 -12.966 8.691 1.00 15.75 101 ASN A CA 1
ATOM 689 C C . ASN A 1 88 ? -9.804 -11.626 8.075 1.00 13.57 101 ASN A C 1
ATOM 690 O O . ASN A 1 88 ? -8.629 -11.307 7.962 1.00 15.48 101 ASN A O 1
ATOM 695 N N . ASP A 1 89 ? -10.835 -10.858 7.713 1.00 13.13 102 ASP A N 1
ATOM 696 C CA . ASP A 1 89 ? -10.665 -9.588 7.014 1.00 14.50 102 ASP A CA 1
ATOM 697 C C . ASP A 1 89 ? -10.325 -8.438 7.979 1.00 13.23 102 ASP A C 1
ATOM 698 O O . ASP A 1 89 ? -11.095 -7.504 8.141 1.00 17.06 102 ASP A O 1
ATOM 703 N N . ILE A 1 90 ? -9.159 -8.521 8.598 1.00 12.01 103 ILE A N 1
ATOM 704 C CA . ILE A 1 90 ? -8.785 -7.611 9.685 1.00 12.72 103 ILE A CA 1
ATOM 705 C C . ILE A 1 90 ? -7.276 -7.403 9.660 1.00 12.02 103 ILE A C 1
ATOM 706 O O . ILE A 1 90 ? -6.487 -8.316 9.311 1.00 13.86 103 ILE A O 1
ATOM 711 N N . CYS A 1 91 ? -6.853 -6.199 10.010 1.00 12.72 104 CYS A N 1
ATOM 712 C CA . CYS A 1 91 ? -5.451 -5.848 10.059 1.00 13.55 104 CYS A CA 1
ATOM 713 C C . CYS A 1 91 ? -5.226 -4.758 11.092 1.00 13.04 104 CYS A C 1
ATOM 714 O O . CYS A 1 91 ? -6.187 -4.124 11.554 1.00 12.63 104 CYS A O 1
ATOM 717 N N . LEU A 1 92 ? -3.966 -4.553 11.453 1.00 12.32 105 LEU A N 1
ATOM 718 C CA . LEU A 1 92 ? -3.539 -3.499 12.360 1.00 13.49 105 LEU A CA 1
ATOM 719 C C . LEU A 1 92 ? -2.602 -2.581 11.603 1.00 13.98 105 LEU A C 1
ATOM 720 O O . LEU A 1 92 ? -1.754 -3.037 10.813 1.00 14.19 105 LEU A O 1
ATOM 725 N N . LEU A 1 93 ? -2.730 -1.290 11.873 1.00 13.24 106 LEU A N 1
ATOM 726 C CA . LEU A 1 93 ? -1.849 -0.268 11.365 1.00 13.77 106 LEU A CA 1
ATOM 727 C C . LEU A 1 93 ? -1.117 0.349 12.547 1.00 15.35 106 LEU A C 1
ATOM 728 O O . LEU A 1 93 ? -1.751 0.920 13.444 1.00 14.38 106 LEU A O 1
ATOM 733 N N . ARG A 1 94 ? 0.213 0.235 12.551 1.00 13.88 107 ARG A N 1
ATOM 734 C CA A ARG A 1 94 ? 1.046 0.937 13.516 0.50 14.60 107 ARG A CA 1
ATOM 735 C CA B ARG A 1 94 ? 1.043 0.941 13.514 0.50 14.78 107 ARG A CA 1
ATOM 736 C C . ARG A 1 94 ? 1.397 2.270 12.870 1.00 15.48 107 ARG A C 1
ATOM 737 O O . ARG A 1 94 ? 2.024 2.298 11.821 1.00 16.90 107 ARG A O 1
ATOM 752 N N . LEU A 1 95 ? 0.976 3.360 13.493 1.00 14.87 108 LEU A N 1
ATOM 753 C CA . LEU A 1 95 ? 1.178 4.683 12.919 1.00 14.19 108 LEU A CA 1
ATOM 754 C C . LEU A 1 95 ? 2.613 5.144 13.150 1.00 16.04 108 LEU A C 1
ATOM 755 O O . LEU A 1 95 ? 3.280 4.679 14.082 1.00 16.95 108 LEU A O 1
ATOM 760 N N . ASN A 1 96 ? 3.076 6.080 12.324 1.00 17.02 109 ASN A N 1
ATOM 761 C CA . ASN A 1 96 ? 4.447 6.631 12.474 1.00 17.88 109 ASN A CA 1
ATOM 762 C C . ASN A 1 96 ? 4.545 7.775 13.493 1.00 19.38 109 ASN A C 1
ATOM 763 O O . ASN A 1 96 ? 5.494 8.555 13.489 1.00 21.77 109 ASN A O 1
ATOM 768 N N . GLY A 1 97 ? 3.569 7.836 14.385 1.00 19.43 110 GLY A N 1
ATOM 769 C CA . GLY A 1 97 ? 3.526 8.815 15.441 1.00 19.52 110 GLY A CA 1
ATOM 770 C C . GLY A 1 97 ? 2.357 8.444 16.321 1.00 17.99 110 GLY A C 1
ATOM 771 O O . GLY A 1 97 ? 1.606 7.522 16.000 1.00 19.81 110 GLY A O 1
ATOM 772 N N . SER A 1 98 ? 2.211 9.135 17.437 1.00 17.37 111 SER A N 1
ATOM 773 C CA . SER A 1 98 ? 1.151 8.876 18.400 1.00 18.44 111 SER A CA 1
ATOM 774 C C . SER A 1 98 ? 0.134 10.012 18.364 1.00 19.54 111 SER A C 1
ATOM 775 O O . SER A 1 98 ? 0.487 11.182 18.467 1.00 18.76 111 SER A O 1
ATOM 778 N N . ALA A 1 99 ? -1.139 9.669 18.224 1.00 17.43 112 ALA A N 1
ATOM 779 C CA . ALA A 1 99 ? -2.202 10.652 18.297 1.00 16.43 112 ALA A CA 1
ATOM 780 C C . ALA A 1 99 ? -2.189 11.348 19.655 1.00 17.85 112 ALA A C 1
ATOM 781 O O . ALA A 1 99 ? -1.919 10.713 20.678 1.00 18.73 112 ALA A O 1
ATOM 783 N N . VAL A 1 100 ? -2.476 12.647 19.659 1.00 18.10 113 VAL A N 1
ATOM 784 C CA . VAL A 1 100 ? -2.712 13.384 20.890 1.00 17.78 113 VAL A CA 1
ATOM 785 C C . VAL A 1 100 ? -4.215 13.286 21.148 1.00 15.74 113 VAL A C 1
ATOM 786 O O . VAL A 1 100 ? -5.009 13.819 20.382 1.00 16.76 113 VAL A O 1
ATOM 790 N N . LEU A 1 101 ? -4.588 12.584 22.211 1.00 16.59 114 LEU A N 1
ATOM 791 C CA . LEU A 1 101 ? -5.983 12.342 22.499 1.00 18.46 114 LEU A CA 1
ATOM 792 C C . LEU A 1 101 ? -6.647 13.597 23.049 1.00 18.04 114 LEU A C 1
ATOM 793 O O . LEU A 1 101 ? -6.035 14.366 23.813 1.00 18.52 114 LEU A O 1
ATOM 798 N N . GLY A 1 102 ? -7.891 13.813 22.648 1.00 17.57 115 GLY A N 1
ATOM 799 C CA . GLY A 1 102 ? -8.635 15.011 23.014 1.00 18.61 115 GLY A CA 1
ATOM 800 C C . GLY A 1 102 ? -10.085 14.887 22.599 1.00 19.06 115 GLY A C 1
ATOM 801 O O . GLY A 1 102 ? -10.537 13.793 22.240 1.00 17.64 115 GLY A O 1
ATOM 802 N N . PRO A 1 103 ? -10.819 16.010 22.591 1.00 19.46 116 PRO A N 1
ATOM 803 C CA . PRO A 1 103 ? -12.258 15.973 22.311 1.00 21.19 116 PRO A CA 1
ATOM 804 C C . PRO A 1 103 ? -12.625 15.323 20.972 1.00 20.50 116 PRO A C 1
ATOM 805 O O . PRO A 1 103 ? -13.684 14.711 20.854 1.00 21.14 116 PRO A O 1
ATOM 809 N N . ALA A 1 104 ? -11.748 15.452 19.983 1.00 16.45 117 ALA A N 1
ATOM 810 C CA . ALA A 1 104 ? -12.020 14.936 18.644 1.00 15.19 117 ALA A CA 1
ATOM 811 C C . ALA A 1 104 ? -11.275 13.644 18.301 1.00 13.33 117 ALA A C 1
ATOM 812 O O . ALA A 1 104 ? -11.488 13.106 17.204 1.00 14.79 117 ALA A O 1
ATOM 814 N N . VAL A 1 105 ? -10.397 13.161 19.183 1.00 13.08 118 VAL A N 1
ATOM 815 C CA . VAL A 1 105 ? -9.563 11.998 18.900 1.00 13.28 118 VAL A CA 1
ATOM 816 C C . VAL A 1 105 ? -9.506 11.159 20.163 1.00 15.05 118 VAL A C 1
ATOM 817 O O . VAL A 1 105 ? -8.978 11.597 21.185 1.00 14.64 118 VAL A O 1
ATOM 821 N N . GLY A 1 106 ? -10.059 9.957 20.101 1.00 12.70 119 GLY A N 1
ATOM 822 C CA . GLY A 1 106 ? -10.139 9.085 21.245 1.00 11.99 119 GLY A CA 1
ATOM 823 C C . GLY A 1 106 ? -10.182 7.651 20.831 1.00 12.31 119 GLY A C 1
ATOM 824 O O . GLY A 1 106 ? -10.231 7.343 19.636 1.00 12.59 119 GLY A O 1
ATOM 825 N N . LEU A 1 107 ? -10.130 6.787 21.829 1.00 11.43 120 LEU A N 1
ATOM 826 C CA . LEU A 1 107 ? -10.051 5.341 21.661 1.00 12.39 120 LEU A CA 1
ATOM 827 C C . LEU A 1 107 ? -11.423 4.672 21.713 1.00 12.31 120 LEU A C 1
ATOM 828 O O . LEU A 1 107 ? -12.339 5.168 22.370 1.00 13.81 120 LEU A O 1
ATOM 833 N N . LEU A 1 108 ? -11.545 3.531 21.020 1.00 11.55 121 LEU A N 1
ATOM 834 C CA . LEU A 1 108 ? -12.704 2.650 21.096 1.00 11.46 121 LEU A CA 1
ATOM 835 C C . LEU A 1 108 ? -12.234 1.337 21.696 1.00 11.25 121 LEU A C 1
ATOM 836 O O . LEU A 1 108 ? -11.190 0.808 21.286 1.00 12.19 121 LEU A O 1
ATOM 841 N N . ARG A 1 109 ? -12.977 0.838 22.681 1.00 12.60 122 ARG A N 1
ATOM 842 C CA . ARG A 1 109 ? -12.647 -0.411 23.351 1.00 13.42 122 ARG A CA 1
ATOM 843 C C . ARG A 1 109 ? -13.087 -1.642 22.533 1.00 12.41 122 ARG A C 1
ATOM 844 O O . ARG A 1 109 ? -14.180 -1.687 21.978 1.00 12.63 122 ARG A O 1
ATOM 852 N N . LEU A 1 110 ? -12.239 -2.664 22.563 1.00 12.04 123 LEU A N 1
ATOM 853 C CA . LEU A 1 110 ? -12.594 -3.988 22.070 1.00 13.37 123 LEU A CA 1
ATOM 854 C C . LEU A 1 110 ? -13.509 -4.730 23.026 1.00 14.01 123 LEU A C 1
ATOM 855 O O . LEU A 1 110 ? -13.566 -4.409 24.220 1.00 14.31 123 LEU A O 1
ATOM 860 N N . PRO A 1 111 ? -14.207 -5.756 22.525 1.00 13.79 124 PRO A N 1
ATOM 861 C CA . PRO A 1 111 ? -14.846 -6.672 23.450 1.00 15.66 124 PRO A CA 1
ATOM 862 C C . PRO A 1 111 ? -13.804 -7.350 24.341 1.00 18.81 124 PRO A C 1
ATOM 863 O O . PRO A 1 111 ? -12.640 -7.462 23.970 1.00 17.68 124 PRO A O 1
ATOM 867 N N . GLY A 1 112 A -14.229 -7.788 25.515 1.00 25.19 124 GLY A N 1
ATOM 868 C CA . GLY A 1 112 A -13.335 -8.488 26.435 1.00 28.37 124 GLY A CA 1
ATOM 869 C C . GLY A 1 112 A -12.783 -9.780 25.854 1.00 28.99 124 GLY A C 1
ATOM 870 O O . GLY A 1 112 A -13.341 -10.353 24.920 1.00 25.18 124 GLY A O 1
ATOM 871 N N . ARG A 1 113 ? -11.670 -10.245 26.409 1.00 29.27 125 ARG A N 1
ATOM 872 C CA . ARG A 1 113 ? -11.073 -11.508 25.960 1.00 31.17 125 ARG A CA 1
ATOM 873 C C . ARG A 1 113 ? -11.992 -12.723 26.176 1.00 34.65 125 ARG A C 1
ATOM 874 O O . ARG A 1 113 ? -11.818 -13.749 25.511 1.00 32.06 125 ARG A O 1
ATOM 882 N N . ARG A 1 114 ? -12.959 -12.605 27.089 1.00 38.29 126 ARG A N 1
ATOM 883 C CA . ARG A 1 114 ? -13.924 -13.681 27.354 1.00 47.33 126 ARG A CA 1
ATOM 884 C C . ARG A 1 114 ? -15.335 -13.400 26.812 1.00 44.98 126 ARG A C 1
ATOM 885 O O . ARG A 1 114 ? -16.229 -14.229 26.978 1.00 42.55 126 ARG A O 1
ATOM 893 N N . ALA A 1 115 ? -15.532 -12.255 26.156 1.00 38.56 127 ALA A N 1
ATOM 894 C CA . ALA A 1 115 ? -16.865 -11.852 25.673 1.00 37.82 127 ALA A CA 1
ATOM 895 C C . ALA A 1 115 ? -17.375 -12.690 24.489 1.00 37.50 127 ALA A C 1
ATOM 896 O O . ALA A 1 115 ? -16.589 -13.175 23.667 1.00 32.34 127 ALA A O 1
ATOM 898 N N . ARG A 1 116 ? -18.701 -12.854 24.436 1.00 44.49 128 ARG A N 1
ATOM 899 C CA . ARG A 1 116 ? -19.402 -13.507 23.324 1.00 43.14 128 ARG A CA 1
ATOM 900 C C . ARG A 1 116 ? -19.798 -12.447 22.295 1.00 40.63 128 ARG A C 1
ATOM 901 O O . ARG A 1 116 ? -19.808 -11.256 22.608 1.00 39.37 128 ARG A O 1
ATOM 909 N N . PRO A 1 117 ? -20.142 -12.871 21.065 1.00 48.98 129 PRO A N 1
ATOM 910 C CA . PRO A 1 117 ? -20.746 -11.924 20.122 1.00 42.94 129 PRO A CA 1
ATOM 911 C C . PRO A 1 117 ? -22.136 -11.489 20.595 1.00 37.50 129 PRO A C 1
ATOM 912 O O . PRO A 1 117 ? -22.776 -12.219 21.343 1.00 30.72 129 PRO A O 1
ATOM 916 N N . PRO A 1 118 ? -22.599 -10.302 20.172 1.00 23.83 130 PRO A N 1
ATOM 917 C CA . PRO A 1 118 ? -23.892 -9.811 20.654 1.00 26.89 130 PRO A CA 1
ATOM 918 C C . PRO A 1 118 ? -25.084 -10.639 20.157 1.00 30.62 130 PRO A C 1
ATOM 919 O O . PRO A 1 118 ? -25.052 -11.174 19.047 1.00 29.82 130 PRO A O 1
ATOM 923 N N . THR A 1 119 ? -26.126 -10.727 20.975 1.00 27.40 131 THR A N 1
ATOM 924 C CA . THR A 1 119 ? -27.293 -11.540 20.632 1.00 31.92 131 THR A CA 1
ATOM 925 C C . THR A 1 119 ? -28.082 -10.899 19.481 1.00 30.30 131 THR A C 1
ATOM 926 O O . THR A 1 119 ? -28.019 -9.688 19.277 1.00 25.77 131 THR A O 1
ATOM 930 N N . ALA A 1 120 ? -28.818 -11.715 18.728 1.00 25.64 132 ALA A N 1
ATOM 931 C CA . ALA A 1 120 ? -29.689 -11.203 17.684 1.00 22.25 132 ALA A CA 1
ATOM 932 C C . ALA A 1 120 ? -30.639 -10.153 18.238 1.00 24.65 132 ALA A C 1
ATOM 933 O O . ALA A 1 120 ? -31.208 -10.324 19.330 1.00 27.28 132 ALA A O 1
ATOM 935 N N . GLY A 1 121 ? -30.792 -9.059 17.500 1.00 24.27 133 GLY A N 1
ATOM 936 C CA . GLY A 1 121 ? -31.653 -7.945 17.893 1.00 25.28 133 GLY A CA 1
ATOM 937 C C . GLY A 1 121 ? -30.926 -6.814 18.608 1.00 21.93 133 GLY A C 1
ATOM 938 O O . GLY A 1 121 ? -31.464 -5.709 18.730 1.00 24.71 133 GLY A O 1
ATOM 939 N N . THR A 1 122 ? -29.698 -7.070 19.060 1.00 2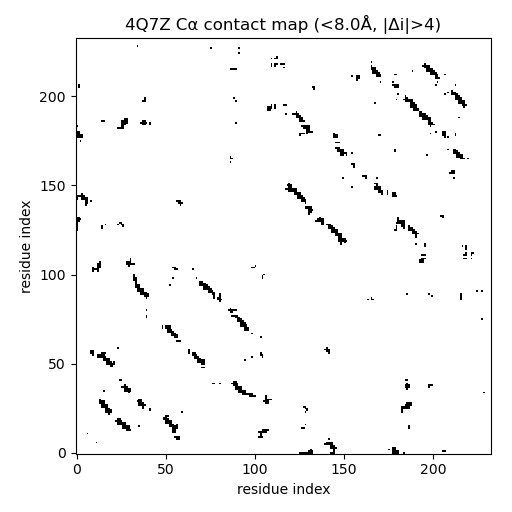3.61 134 THR A N 1
ATOM 940 C CA . THR A 1 122 ? -28.909 -6.052 19.747 1.00 21.10 134 THR A CA 1
ATOM 941 C C . THR A 1 122 ? -28.746 -4.826 18.863 1.00 22.99 134 THR A C 1
ATOM 942 O O . THR A 1 122 ? -28.374 -4.945 17.692 1.00 19.58 134 THR A O 1
ATOM 946 N N . ARG A 1 123 ? -29.054 -3.662 19.416 1.00 22.65 135 ARG A N 1
ATOM 947 C CA . ARG A 1 123 ? -28.938 -2.388 18.716 1.00 22.02 135 ARG A CA 1
ATOM 948 C C . ARG A 1 123 ? -27.484 -1.933 18.671 1.00 19.47 135 ARG A C 1
ATOM 949 O O . ARG A 1 123 ? -26.809 -1.852 19.697 1.00 19.15 135 ARG A O 1
ATOM 957 N N . CYS A 1 124 ? -27.007 -1.661 17.459 1.00 16.88 136 CYS A N 1
ATOM 958 C CA . CYS A 1 124 ? -25.639 -1.219 17.231 1.00 15.79 136 CYS A CA 1
ATOM 959 C C . CYS A 1 124 ? -25.642 -0.059 16.247 1.00 16.47 136 CYS A C 1
ATOM 960 O O . CYS A 1 124 ? -26.661 0.291 15.670 1.00 17.28 136 CYS A O 1
ATOM 963 N N . ARG A 1 125 ? -24.463 0.513 16.039 1.00 14.57 137 ARG A N 1
ATOM 964 C CA . ARG A 1 125 ? -24.299 1.597 15.067 1.00 16.11 137 ARG A CA 1
ATOM 965 C C . ARG A 1 125 ? -23.044 1.368 14.240 1.00 12.94 137 ARG A C 1
ATOM 966 O O . ARG A 1 125 ? -22.061 0.814 14.728 1.00 12.76 137 ARG A O 1
ATOM 974 N N . VAL A 1 126 ? -23.103 1.766 12.980 1.00 12.90 138 VAL A N 1
ATOM 975 C CA . VAL A 1 126 ? -21.938 1.703 12.094 1.00 11.56 138 VAL A CA 1
ATOM 976 C C . VAL A 1 126 ? -21.761 3.033 11.407 1.00 12.24 138 VAL A C 1
ATOM 977 O O . VAL A 1 126 ? -22.699 3.576 10.849 1.00 13.23 138 VAL A O 1
ATOM 981 N N . ALA A 1 127 ? -20.531 3.540 11.430 1.00 12.17 139 ALA A N 1
ATOM 982 C CA . ALA A 1 127 ? -20.211 4.850 10.875 1.00 11.79 139 ALA A CA 1
ATOM 983 C C . ALA A 1 127 ? -19.160 4.754 9.791 1.00 10.91 139 ALA A C 1
ATOM 984 O O . ALA A 1 127 ? -18.339 3.834 9.786 1.00 11.94 139 ALA A O 1
ATOM 986 N N . GLY A 1 128 ? -19.162 5.719 8.892 1.00 11.34 140 GLY A N 1
ATOM 987 C CA . GLY A 1 128 ? -18.154 5.772 7.848 1.00 11.36 140 GLY A CA 1
ATOM 988 C C . GLY A 1 128 ? -18.378 6.865 6.832 1.00 10.87 140 GLY A C 1
ATOM 989 O O . GLY A 1 128 ? -19.397 7.569 6.834 1.00 12.48 140 GLY A O 1
ATOM 990 N N . TRP A 1 129 ? -17.393 7.006 5.954 1.00 11.27 141 TRP A N 1
ATOM 991 C CA . TRP A 1 129 ? -17.402 7.967 4.850 1.00 11.20 141 TRP A CA 1
ATOM 992 C C . TRP A 1 129 ? -17.603 7.293 3.496 1.00 13.13 141 TRP A C 1
ATOM 993 O O . TRP A 1 129 ? -17.320 7.877 2.469 1.00 13.87 141 TRP A O 1
ATOM 1004 N N . GLY A 1 130 ? -18.108 6.064 3.506 1.00 12.21 142 GLY A N 1
ATOM 1005 C CA . GLY A 1 130 ? -18.372 5.344 2.264 1.00 11.28 142 GLY A CA 1
ATOM 1006 C C . GLY A 1 130 ? -19.591 5.876 1.542 1.00 12.39 142 GLY A C 1
ATOM 1007 O O . GLY A 1 130 ? -20.249 6.800 2.002 1.00 14.32 142 GLY A O 1
ATOM 1008 N N . PHE A 1 131 ? -19.907 5.275 0.401 1.00 11.54 143 PHE A N 1
ATOM 1009 C CA . PHE A 1 131 ? -20.977 5.794 -0.422 1.00 12.91 143 PHE A CA 1
ATOM 1010 C C . PHE A 1 131 ? -22.320 5.700 0.291 1.00 13.08 143 PHE A C 1
ATOM 1011 O O . PHE A 1 131 ? -22.547 4.788 1.106 1.00 13.66 143 PHE A O 1
ATOM 1019 N N . VAL A 1 132 ? -23.225 6.616 -0.067 1.00 14.29 144 VAL A N 1
ATOM 1020 C CA . VAL A 1 132 ? -24.542 6.689 0.557 1.00 15.29 144 VAL A CA 1
ATOM 1021 C C . VAL A 1 132 ? -25.651 6.160 -0.355 1.00 16.39 144 VAL A C 1
ATOM 1022 O O . VAL A 1 132 ? -26.828 6.229 -0.017 1.00 18.33 144 VAL A O 1
ATOM 1026 N N . SER A 1 133 ? -25.267 5.588 -1.497 1.00 15.50 145 SER A N 1
ATOM 1027 C CA . SER A 1 133 ? -26.217 5.018 -2.446 1.00 17.13 145 SER A CA 1
ATOM 1028 C C . SER A 1 133 ? -25.471 3.992 -3.288 1.00 16.77 145 SER A C 1
ATOM 1029 O O . SER A 1 133 ? -24.266 3.793 -3.118 1.00 16.22 145 SER A O 1
ATOM 1032 N N . ASP A 1 134 ? -26.195 3.321 -4.170 1.00 17.73 147 ASP A N 1
ATOM 1033 C CA . ASP A 1 134 ? -25.564 2.470 -5.162 1.00 16.85 147 ASP A CA 1
ATOM 1034 C C . ASP A 1 134 ? -25.132 3.235 -6.406 1.00 17.17 147 ASP A C 1
ATOM 1035 O O . ASP A 1 134 ? -24.847 2.610 -7.418 1.00 17.77 147 ASP A O 1
ATOM 1040 N N . PHE A 1 135 ? -25.060 4.563 -6.336 1.00 16.76 148 PHE A N 1
ATOM 1041 C CA . PHE A 1 135 ? -24.577 5.376 -7.454 1.00 18.22 148 PHE A CA 1
ATOM 1042 C C . PHE A 1 135 ? -23.336 6.162 -7.077 1.00 18.01 148 PHE A C 1
ATOM 1043 O O . PHE A 1 135 ? -23.060 7.233 -7.592 1.00 18.01 148 PHE A O 1
ATOM 1051 N N . GLU A 1 136 ? -22.579 5.588 -6.163 1.00 15.41 149 GLU A N 1
ATOM 1052 C CA . GLU A 1 136 ? -21.299 6.113 -5.748 1.00 16.19 149 GLU A CA 1
ATOM 1053 C C . GLU A 1 136 ? -21.364 7.564 -5.277 1.00 16.89 149 GLU A C 1
ATOM 1054 O O . GLU A 1 136 ? -20.450 8.342 -5.516 1.00 18.90 149 GLU A O 1
ATOM 1060 N N . GLU A 1 137 ? -22.455 7.904 -4.584 1.00 18.41 150 GLU A N 1
ATOM 1061 C CA A GLU A 1 137 ? -22.602 9.244 -4.018 0.50 17.17 150 GLU A CA 1
ATOM 1062 C CA B GLU A 1 137 ? -22.629 9.241 -4.000 0.50 17.58 150 GLU A CA 1
ATOM 1063 C C . GLU A 1 137 ? -21.828 9.354 -2.708 1.00 15.93 150 GLU A C 1
ATOM 1064 O O . GLU A 1 137 ? -21.927 8.488 -1.838 1.00 16.48 150 GLU A O 1
ATOM 1075 N N . LEU A 1 138 ? -21.060 10.427 -2.574 1.00 16.94 151 LEU A N 1
ATOM 1076 C CA . LEU A 1 138 ? -20.271 10.679 -1.381 1.00 18.54 151 LEU A CA 1
ATOM 1077 C C . LEU A 1 138 ? -21.110 11.389 -0.320 1.00 17.23 151 LEU A C 1
ATOM 1078 O O . LEU A 1 138 ? -22.004 12.182 -0.645 1.00 18.67 151 LEU A O 1
ATOM 1083 N N . PRO A 1 139 ? -20.803 11.119 0.953 1.00 16.66 152 PRO A N 1
ATOM 1084 C CA . PRO A 1 139 ? -21.487 11.817 2.036 1.00 16.27 152 PRO A CA 1
ATOM 1085 C C . PRO A 1 139 ? -20.904 13.210 2.235 1.00 15.98 152 PRO A C 1
ATOM 1086 O O . PRO A 1 139 ? -19.773 13.470 1.818 1.00 16.80 152 PRO A O 1
ATOM 1090 N N . PRO A 1 140 ? -21.662 14.105 2.897 1.00 17.91 153 PRO A N 1
ATOM 1091 C CA . PRO A 1 140 ? -21.118 15.434 3.204 1.00 19.34 153 PRO A CA 1
ATOM 1092 C C . PRO A 1 140 ? -20.123 15.448 4.367 1.00 19.09 153 PRO A C 1
ATOM 1093 O O . PR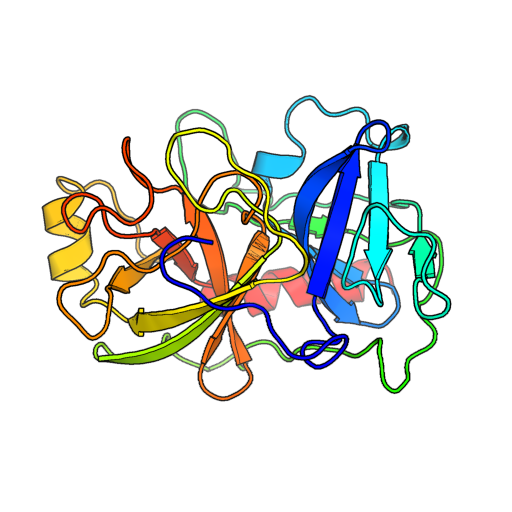O A 1 140 ? -19.417 16.439 4.558 1.00 21.76 153 PRO A O 1
ATOM 1097 N N . GLY A 1 141 ? -20.107 14.367 5.148 1.00 17.03 154 GLY A N 1
ATOM 1098 C CA . GLY A 1 141 ? -19.189 14.180 6.274 1.00 15.03 154 GLY A CA 1
ATOM 1099 C C . GLY A 1 141 ? -19.451 12.814 6.873 1.00 14.97 154 GLY A C 1
ATOM 1100 O O . GLY A 1 141 ? -20.150 12.005 6.256 1.00 15.34 154 GLY A O 1
ATOM 1101 N N . LEU A 1 142 ? -18.891 12.536 8.042 1.00 13.04 155 LEU A N 1
ATOM 1102 C CA . LEU A 1 142 ? -19.079 11.225 8.665 1.00 14.02 155 LEU A CA 1
ATOM 1103 C C . LEU A 1 142 ? -20.549 10.910 8.907 1.00 14.75 155 LEU A C 1
ATOM 1104 O O . LEU A 1 142 ? -21.286 11.726 9.503 1.00 14.30 155 LEU A O 1
ATOM 1109 N N . MET A 1 143 ? -20.984 9.754 8.411 1.00 12.73 156 MET A N 1
ATOM 1110 C CA . MET A 1 143 ? -22.345 9.266 8.549 1.00 13.74 156 MET A CA 1
ATOM 1111 C C . MET A 1 143 ? -22.407 8.071 9.485 1.00 13.08 156 MET A C 1
ATOM 1112 O O . MET A 1 143 ? -21.444 7.324 9.633 1.00 12.49 156 MET A O 1
ATOM 1117 N N . GLU A 1 144 ? -23.588 7.836 10.059 1.00 14.82 157 GLU A N 1
ATOM 1118 C CA . GLU A 1 144 ? -23.800 6.661 10.886 1.00 15.73 157 GLU A CA 1
ATOM 1119 C C . GLU A 1 144 ? -25.214 6.117 10.716 1.00 16.59 157 GLU A C 1
ATOM 1120 O O . GLU A 1 144 ? -26.177 6.881 10.643 1.00 16.38 157 GLU A O 1
ATOM 1126 N N . ALA A 1 145 ? -25.316 4.798 10.660 1.00 14.52 158 ALA A N 1
ATOM 1127 C CA . ALA A 1 145 ? -26.600 4.110 10.550 1.00 16.23 158 ALA A CA 1
ATOM 1128 C C . ALA A 1 145 ? -26.851 3.281 11.798 1.00 16.24 158 ALA A C 1
ATOM 1129 O O . ALA A 1 145 ? -25.932 2.750 12.417 1.00 16.26 158 ALA A O 1
ATOM 1131 N N . LYS A 1 146 ? -28.133 3.180 12.159 1.00 18.21 159 LYS A N 1
ATOM 1132 C CA . LYS A 1 146 ? -28.581 2.318 13.244 1.00 17.84 159 LYS A CA 1
ATOM 1133 C C . LYS A 1 146 ? -29.007 0.986 12.641 1.00 14.29 159 LYS A C 1
ATOM 1134 O O . LYS A 1 146 ? -29.806 0.952 11.700 1.00 18.69 159 LYS A O 1
ATOM 1140 N N . VAL A 1 147 ? -28.428 -0.100 13.154 1.00 16.23 160 VAL A N 1
ATOM 1141 C CA . VAL A 1 147 ? -28.730 -1.460 12.696 1.00 16.11 160 VAL A CA 1
ATOM 1142 C C . VAL A 1 147 ? -28.855 -2.409 13.886 1.00 19.13 160 VAL A C 1
ATOM 1143 O O . VAL A 1 147 ? -28.540 -2.046 15.025 1.00 19.60 160 VAL A O 1
ATOM 1147 N N . ARG A 1 148 ? -29.334 -3.617 13.629 1.00 20.45 161 ARG A N 1
ATOM 1148 C CA . ARG A 1 148 ? -29.493 -4.623 14.673 1.00 20.32 161 ARG A CA 1
ATOM 1149 C C . ARG A 1 148 ? -28.806 -5.899 14.258 1.00 20.18 161 ARG A C 1
ATOM 1150 O O . ARG A 1 148 ? -28.785 -6.222 13.078 1.00 18.50 161 ARG A O 1
ATOM 1158 N N . VAL A 1 149 ? -28.207 -6.606 15.203 1.00 16.55 162 VAL A N 1
ATOM 1159 C CA . VAL A 1 149 ? -27.556 -7.880 14.916 1.00 17.21 162 VAL A CA 1
ATOM 1160 C C . VAL A 1 149 ? -28.596 -8.872 14.376 1.00 18.72 162 VAL A C 1
ATOM 1161 O O . VAL A 1 149 ? -29.693 -8.969 14.917 1.00 19.15 162 VAL A O 1
ATOM 1165 N N . LEU A 1 150 ? -28.248 -9.592 13.314 1.00 18.17 163 LEU A N 1
ATOM 1166 C CA . LEU A 1 150 ? -29.143 -10.537 12.654 1.00 17.87 163 LEU A CA 1
ATOM 1167 C C . LEU A 1 150 ? -28.747 -11.932 13.104 1.00 17.50 163 LEU A C 1
ATOM 1168 O O . LEU A 1 150 ? -27.563 -12.241 13.185 1.00 17.65 163 LEU A O 1
ATOM 1173 N N . ASP A 1 151 ? -29.743 -12.782 13.381 1.00 18.73 164 ASP A N 1
ATOM 1174 C CA . ASP A 1 151 ? -29.515 -14.198 13.697 1.00 20.98 164 ASP A CA 1
ATOM 1175 C C . ASP A 1 151 ? -28.478 -14.803 12.717 1.00 19.86 164 ASP A C 1
ATOM 1176 O O . ASP A 1 151 ? -28.663 -14.732 11.494 1.00 17.05 164 ASP A O 1
ATOM 1181 N N . PRO A 1 152 ? -27.379 -15.377 13.244 1.00 18.45 165 PRO A N 1
ATOM 1182 C CA . PRO A 1 152 ? -26.351 -15.884 12.319 1.00 19.60 165 PRO A CA 1
ATOM 1183 C C . PRO A 1 152 ? -26.817 -17.025 11.405 1.00 19.77 165 PRO A C 1
ATOM 1184 O O . PRO A 1 152 ? -26.243 -17.215 10.328 1.00 20.06 165 PRO A O 1
ATOM 1188 N N . ASP A 1 153 ? -27.825 -17.790 11.823 1.00 18.47 166 ASP A N 1
ATOM 1189 C CA . ASP A 1 153 ? -28.361 -18.853 10.967 1.00 18.22 166 ASP A CA 1
ATOM 1190 C C . ASP A 1 153 ? -29.195 -18.290 9.828 1.00 19.39 166 ASP A C 1
ATOM 1191 O O . ASP A 1 153 ? -29.092 -18.769 8.694 1.00 20.58 166 ASP A O 1
ATOM 1196 N N . VAL A 1 154 ? -30.002 -17.279 10.124 1.00 18.46 167 VAL A N 1
ATOM 1197 C CA . VAL A 1 154 ? -30.765 -16.563 9.103 1.00 17.54 167 VAL A CA 1
ATOM 1198 C C . VAL A 1 154 ? -29.796 -15.902 8.115 1.00 18.80 167 VAL A C 1
ATOM 1199 O O . VAL A 1 154 ? -29.951 -16.017 6.910 1.00 22.82 167 VAL A O 1
ATOM 1203 N N . CYS A 1 155 ? -28.772 -15.229 8.628 1.00 17.89 168 CYS A N 1
ATOM 1204 C CA . CYS A 1 155 ? -27.781 -14.615 7.755 1.00 17.31 168 CYS A CA 1
ATOM 1205 C C . CYS A 1 155 ? -27.092 -15.638 6.873 1.00 18.94 168 CYS A C 1
ATOM 1206 O O . CYS A 1 155 ? -26.910 -15.417 5.673 1.00 18.67 168 CYS A O 1
ATOM 1209 N N . ASN A 1 156 ? -26.662 -16.737 7.470 1.00 19.02 169 ASN A N 1
ATOM 1210 C CA . ASN A 1 156 ? -25.985 -17.773 6.714 1.00 19.42 169 ASN A CA 1
ATOM 1211 C C . ASN A 1 156 ? -26.865 -18.357 5.591 1.00 22.75 169 ASN A C 1
ATOM 1212 O O . ASN A 1 156 ? -26.380 -18.596 4.473 1.00 21.79 169 ASN A O 1
ATOM 1217 N N . SER A 1 157 ? -28.151 -18.569 5.862 1.00 20.74 170 SER A N 1
ATOM 1218 C CA . SER A 1 157 ? -29.044 -19.060 4.798 1.00 23.27 170 SER A CA 1
ATOM 1219 C C . SER A 1 157 ? -29.194 -18.024 3.666 1.00 26.86 170 SER A C 1
ATOM 1220 O O . SER A 1 157 ? -29.128 -18.380 2.479 1.00 24.02 170 SER A O 1
ATOM 1223 N N . SER A 1 158 ? -29.345 -16.743 4.012 1.00 22.36 171 SER A N 1
ATOM 1224 C CA . SER A 1 158 ? -29.410 -15.680 2.991 1.00 25.57 171 SER A CA 1
ATOM 1225 C C . SER A 1 158 ? -28.140 -15.621 2.141 1.00 26.31 171 SER A C 1
ATOM 1226 O O . SER A 1 158 ? -28.200 -15.306 0.956 1.00 26.57 171 SER A O 1
ATOM 1229 N N . TRP A 1 159 ? -27.002 -15.951 2.745 1.00 21.45 172 TRP A N 1
ATOM 1230 C CA . TRP A 1 159 ? -25.726 -16.052 2.040 1.00 23.10 172 TRP A CA 1
ATOM 1231 C C . TRP A 1 159 ? -25.470 -17.418 1.465 1.00 22.36 172 TRP A C 1
ATOM 1232 O O . TRP A 1 159 ? -24.322 -17.776 1.190 1.00 23.37 172 TRP A O 1
ATOM 1243 N N . LYS A 1 160 ? -26.537 -18.210 1.318 1.00 24.64 173 LYS A N 1
ATOM 1244 C CA . LYS A 1 160 ? -26.480 -19.522 0.651 1.00 25.22 173 LYS A CA 1
ATOM 1245 C C . LYS A 1 160 ? -25.411 -20.440 1.259 1.00 23.67 173 LYS A C 1
ATOM 1246 O O . LYS A 1 160 ? -24.773 -21.220 0.556 1.00 30.83 173 LYS A O 1
ATOM 1252 N N . GLY A 1 161 ? -25.205 -20.312 2.572 1.00 23.81 174 GLY A N 1
ATOM 1253 C CA . GLY A 1 161 ? -24.336 -21.218 3.320 1.00 25.40 174 GLY A CA 1
ATOM 1254 C C . GLY A 1 161 ? -22.860 -20.894 3.398 1.00 28.03 174 GLY A C 1
ATOM 1255 O O . GLY A 1 161 ? -22.081 -21.700 3.918 1.00 28.38 174 GLY A O 1
ATOM 1256 N N . HIS A 1 162 ? -22.481 -19.697 2.954 1.00 30.77 175 HIS A N 1
ATOM 1257 C CA . HIS A 1 162 ? -21.066 -19.326 2.807 1.00 34.16 175 HIS A CA 1
ATOM 1258 C C . HIS A 1 162 ? -20.439 -18.609 3.982 1.00 34.09 175 HIS A C 1
ATOM 1259 O O . HIS A 1 162 ? -19.267 -18.233 3.913 1.00 39.87 175 HIS A O 1
ATOM 1266 N N . LEU A 1 163 ? -21.180 -18.422 5.075 1.00 27.40 176 LEU A N 1
ATOM 1267 C CA . LEU A 1 163 ? -20.649 -17.692 6.245 1.00 24.47 176 LEU A CA 1
ATOM 1268 C C . LEU A 1 163 ? -19.851 -18.604 7.160 1.00 27.66 176 LEU A C 1
ATOM 1269 O O . LEU A 1 163 ? -20.139 -19.803 7.264 1.00 25.73 176 LEU A O 1
ATOM 1274 N N . THR A 1 164 ? -18.867 -18.028 7.843 1.00 22.64 177 THR A N 1
ATOM 1275 C CA . THR A 1 164 ? -18.065 -18.763 8.817 1.00 22.47 177 THR A CA 1
ATOM 1276 C C . THR A 1 164 ? -18.425 -18.326 10.237 1.00 21.88 177 THR A C 1
ATOM 1277 O O . THR A 1 164 ? -19.188 -17.378 10.428 1.00 22.63 177 THR A O 1
ATOM 1281 N N . LEU A 1 165 ? -17.853 -19.002 11.228 1.00 22.01 178 LEU A N 1
ATOM 1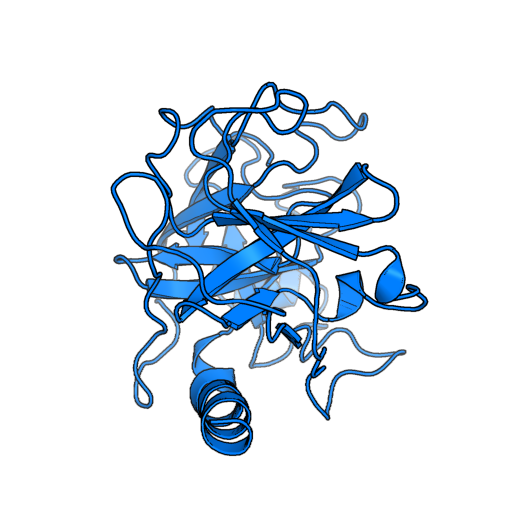282 C CA . LEU A 1 165 ? -18.150 -18.729 12.633 1.00 22.57 178 LEU A CA 1
ATOM 1283 C C . LEU A 1 165 ? -17.650 -17.378 13.117 1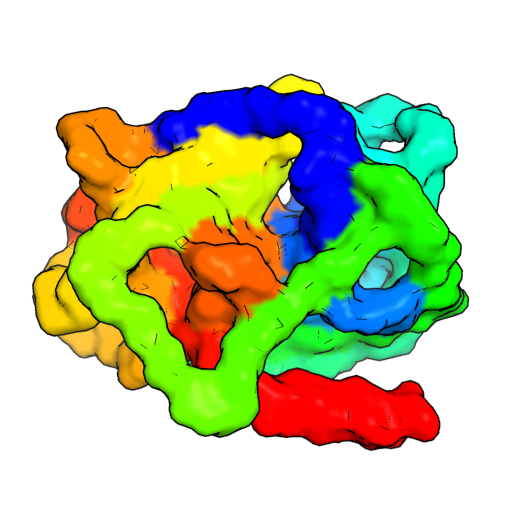.00 21.66 178 LEU A C 1
ATOM 1284 O O . LEU A 1 165 ? -18.138 -16.883 14.113 1.00 24.23 178 LEU A O 1
ATOM 1289 N N . THR A 1 166 ? -16.699 -16.778 12.408 1.00 19.53 179 THR A N 1
ATOM 1290 C CA . THR A 1 166 ? -16.103 -15.504 12.849 1.00 18.36 179 THR A CA 1
ATOM 1291 C C . THR A 1 166 ? -16.652 -14.316 12.041 1.00 16.50 179 THR A C 1
ATOM 1292 O O . THR A 1 166 ? -15.996 -13.268 11.899 1.00 16.21 179 THR A O 1
ATOM 1296 N N . MET A 1 167 ? -17.872 -14.476 11.548 1.00 18.05 180 MET A N 1
ATOM 1297 C CA . MET A 1 167 ? -18.601 -13.449 10.834 1.00 16.58 180 MET A CA 1
ATOM 1298 C C . MET A 1 167 ? -19.873 -13.148 11.585 1.00 19.82 180 MET A C 1
ATOM 1299 O O . MET A 1 167 ? -20.494 -14.051 12.154 1.00 22.66 180 MET A O 1
ATOM 1304 N N . LEU A 1 168 ? -20.254 -11.886 11.620 1.00 17.45 181 LEU A N 1
ATOM 1305 C CA . LEU A 1 168 ? -21.563 -11.542 12.147 1.00 17.82 181 LEU A CA 1
ATOM 1306 C C . LEU A 1 168 ? -22.272 -10.542 11.263 1.00 16.95 181 LEU A C 1
ATOM 1307 O O . LEU A 1 168 ? -21.651 -9.776 10.520 1.00 18.39 181 LEU A O 1
ATOM 1312 N N . CYS A 1 169 ? -23.590 -10.577 11.321 1.00 14.64 182 CYS A N 1
ATOM 1313 C CA . CYS A 1 169 ? -24.411 -9.868 10.383 1.00 15.91 182 CYS A CA 1
ATOM 1314 C C . CYS A 1 169 ? -25.357 -8.906 11.033 1.00 15.38 182 CYS A C 1
ATOM 1315 O O . CYS A 1 169 ? -25.674 -9.040 12.235 1.00 16.71 182 CYS A O 1
ATOM 1318 N N . THR A 1 170 ? -25.844 -7.964 10.241 1.00 13.46 183 THR A N 1
ATOM 1319 C CA . THR A 1 170 ? -26.857 -7.044 10.690 1.00 14.63 183 THR A CA 1
ATOM 1320 C C . THR A 1 170 ? -28.039 -6.942 9.748 1.00 16.99 183 THR A C 1
ATOM 1321 O O . THR A 1 170 ? -28.007 -7.425 8.610 1.00 16.40 183 THR A O 1
ATOM 1325 N N . ARG A 1 171 ? -29.107 -6.348 10.269 1.00 18.55 184 ARG A N 1
ATOM 1326 C CA . ARG A 1 171 ? -30.247 -5.926 9.465 1.00 20.26 184 ARG A CA 1
ATOM 1327 C C . ARG A 1 171 ? -30.729 -4.563 9.958 1.00 17.96 184 ARG A C 1
ATOM 1328 O O . ARG A 1 171 ? -30.383 -4.125 11.068 1.00 17.60 184 ARG A O 1
ATOM 1336 N N . SER A 1 172 ? -31.512 -3.887 9.132 1.00 19.72 185 SER A N 1
ATOM 1337 C CA . SER A 1 172 ? -32.207 -2.673 9.540 1.00 21.41 185 SER A CA 1
ATOM 1338 C C . SER A 1 172 ? -33.249 -2.957 10.613 1.00 24.47 185 SER A C 1
ATOM 1339 O O . SER A 1 172 ? -33.829 -4.037 10.646 1.00 25.93 185 SER A O 1
ATOM 1342 N N . GLY A 1 173 ? -33.492 -1.965 11.464 1.00 26.63 186 GLY A N 1
ATOM 1343 C CA . GLY A 1 173 ? -34.558 -2.055 12.461 1.00 30.29 186 GLY A CA 1
ATOM 1344 C C . GLY A 1 173 ? -35.946 -1.877 11.871 1.00 33.53 186 GLY A C 1
ATOM 1345 O O . GLY A 1 173 ? -36.940 -2.163 12.539 1.00 35.40 186 GLY A O 1
ATOM 1346 N N . ASP A 1 174 A -36.022 -1.395 10.630 1.00 28.58 186 ASP A N 1
ATOM 1347 C CA . ASP A 1 174 A -37.302 -1.152 9.964 1.00 30.68 186 ASP A CA 1
ATOM 1348 C C . ASP A 1 174 A -37.273 -1.567 8.480 1.00 30.33 186 ASP A C 1
ATOM 1349 O O . ASP A 1 174 A -36.432 -2.376 8.080 1.00 29.83 186 ASP A O 1
ATOM 1354 N N . SER A 1 175 B -38.190 -1.029 7.674 1.00 30.46 186 SER A N 1
ATOM 1355 C CA . SER A 1 175 B -38.336 -1.435 6.279 1.00 31.72 186 SER A CA 1
ATOM 1356 C C . SER A 1 175 B -37.340 -0.770 5.328 1.00 31.63 186 SER A C 1
ATOM 1357 O O . SER A 1 175 B -37.271 -1.144 4.154 1.00 30.75 186 SER A O 1
ATOM 1360 N N . HIS A 1 176 ? -36.592 0.220 5.817 1.00 33.32 187 HIS A N 1
ATOM 1361 C CA . HIS A 1 176 ? -35.586 0.907 4.997 1.00 30.21 187 HIS A CA 1
ATOM 1362 C C . HIS A 1 176 ? -34.284 0.157 4.981 1.00 24.93 187 HIS A C 1
ATOM 1363 O O . HIS A 1 176 ? -33.930 -0.501 5.956 1.00 22.07 187 HIS A O 1
ATOM 1370 N N . ARG A 1 177 ? -33.565 0.235 3.863 1.00 24.31 188 ARG A N 1
ATOM 1371 C CA . ARG A 1 177 ? -32.200 -0.291 3.794 1.00 19.77 188 ARG A CA 1
ATOM 1372 C C . ARG A 1 177 ? -31.270 0.554 4.648 1.00 19.23 188 ARG A C 1
ATOM 1373 O O . ARG A 1 177 ? -31.198 1.779 4.508 1.00 18.33 188 ARG A O 1
ATOM 1381 N N . ARG A 1 178 A -30.573 -0.122 5.552 1.00 17.22 188 ARG A N 1
ATOM 1382 C CA . ARG A 1 178 A -29.655 0.532 6.472 1.00 17.72 188 ARG A CA 1
ATOM 1383 C C . ARG A 1 178 A -28.437 -0.358 6.648 1.00 15.80 188 ARG A C 1
ATOM 1384 O O . ARG A 1 178 A -28.557 -1.558 6.902 1.00 16.11 188 ARG A O 1
ATOM 1392 N N . GLY A 1 179 ? -27.248 0.224 6.498 1.00 14.35 189 GLY A N 1
ATOM 1393 C CA . GLY A 1 179 ? -26.036 -0.564 6.583 1.00 14.37 189 GLY A CA 1
ATOM 1394 C C . GLY A 1 179 ? -24.868 0.167 5.982 1.00 13.99 189 GLY A C 1
ATOM 1395 O O . GLY A 1 179 ? -24.853 1.397 5.962 1.00 14.33 189 GLY A O 1
ATOM 1396 N N . PHE A 1 180 ? -23.865 -0.592 5.530 1.00 13.24 190 PHE A N 1
ATOM 1397 C CA . PHE A 1 180 ? -22.649 0.007 5.005 1.00 12.28 190 PHE A CA 1
ATOM 1398 C C . PHE A 1 180 ? -22.563 -0.095 3.484 1.00 11.00 190 PHE A C 1
ATOM 1399 O O . PHE A 1 180 ? -23.414 -0.702 2.841 1.00 13.30 190 PHE A O 1
ATOM 1407 N N . CYS A 1 181 ? -21.555 0.551 2.910 1.00 11.10 191 CYS A N 1
ATOM 1408 C CA . CYS A 1 181 ? -21.333 0.475 1.461 1.00 11.54 191 CYS A CA 1
ATOM 1409 C C . CYS A 1 181 ? -19.834 0.600 1.188 1.00 11.76 191 CYS A C 1
ATOM 1410 O O . CYS A 1 181 ? -19.011 0.545 2.111 1.00 11.43 191 CYS A O 1
ATOM 1413 N N . SER A 1 182 ? -19.447 0.683 -0.082 1.00 12.66 192 SER A N 1
ATOM 1414 C CA . SER A 1 182 ? -18.020 0.744 -0.415 1.00 12.55 192 SER A CA 1
ATOM 1415 C C . SER A 1 182 ? -17.321 1.893 0.294 1.00 10.90 192 SER A C 1
ATOM 1416 O O . SER A 1 182 ? -17.862 3.007 0.356 1.00 11.55 192 SER A O 1
ATOM 1419 N N . ALA A 1 183 ? -16.129 1.608 0.808 1.00 10.77 193 ALA A N 1
ATOM 1420 C CA . ALA A 1 183 ? -15.269 2.528 1.526 1.00 10.83 193 ALA A CA 1
ATOM 1421 C C . ALA A 1 183 ? -15.704 2.757 2.967 1.00 12.08 193 ALA A C 1
ATOM 1422 O O . ALA A 1 183 ? -15.113 3.584 3.635 1.00 12.21 193 ALA A O 1
ATOM 1424 N N . ASP A 1 184 ? -16.664 1.975 3.434 1.00 11.91 194 ASP A N 1
ATOM 1425 C CA . ASP A 1 184 ? -16.938 1.873 4.876 1.00 10.84 194 ASP A CA 1
ATOM 1426 C C . ASP A 1 184 ? -16.136 0.740 5.526 1.00 10.62 194 ASP A C 1
ATOM 1427 O O . ASP A 1 184 ? -16.101 0.611 6.746 1.00 10.97 194 ASP A O 1
ATOM 1432 N N . SER A 1 185 ? -15.478 -0.096 4.721 1.00 10.26 195 SER A N 1
ATOM 1433 C CA . SER A 1 185 ? -14.717 -1.216 5.260 1.00 11.44 195 SER A CA 1
ATOM 1434 C C . SER A 1 185 ? -13.713 -0.820 6.296 1.00 11.54 195 SER A C 1
ATOM 1435 O O . SER A 1 185 ? -13.085 0.228 6.188 1.00 12.30 195 SER A O 1
ATOM 1438 N N . GLY A 1 186 ? -13.576 -1.674 7.301 1.00 11.44 196 GLY A N 1
ATOM 1439 C CA . GLY A 1 186 ? -12.684 -1.440 8.408 1.00 11.54 196 GLY A CA 1
ATOM 1440 C C . GLY A 1 186 ? -13.245 -0.605 9.538 1.00 12.70 196 GLY A C 1
ATOM 1441 O O . GLY A 1 186 ? -12.636 -0.558 10.603 1.00 12.85 196 GLY A O 1
ATOM 1442 N N . GLY A 1 187 ? -14.397 0.030 9.343 1.00 10.69 197 GLY A N 1
ATOM 1443 C CA . GLY A 1 187 ? -15.042 0.749 10.436 1.00 11.14 197 GLY A CA 1
ATOM 1444 C C . GLY A 1 187 ? -15.697 -0.222 11.393 1.00 10.65 197 GLY A C 1
ATOM 1445 O O . GLY A 1 187 ? -16.144 -1.299 11.003 1.00 11.74 197 GLY A O 1
ATOM 1446 N N . PRO A 1 188 ? -15.825 0.169 12.666 1.00 9.74 198 PRO A N 1
ATOM 1447 C CA . PRO A 1 188 ? -16.414 -0.698 13.658 1.00 11.27 198 PRO A CA 1
ATOM 1448 C C . PRO A 1 188 ? -17.936 -0.665 13.670 1.00 10.77 198 PRO A C 1
ATOM 1449 O O . PRO A 1 188 ? -18.556 0.355 13.393 1.00 12.80 198 PRO A O 1
ATOM 1453 N N . LEU A 1 189 ? -18.511 -1.834 13.946 1.00 10.95 199 LEU A N 1
ATOM 1454 C CA . LEU A 1 189 ? -19.870 -1.966 14.436 1.00 12.11 199 LEU A CA 1
ATOM 1455 C C . LEU A 1 189 ? -19.769 -1.827 15.947 1.00 11.38 199 LEU A C 1
ATOM 1456 O O . LEU A 1 189 ? -19.118 -2.637 16.607 1.00 12.66 199 LEU A O 1
ATOM 1461 N N . VAL A 1 190 ? -20.386 -0.768 16.469 1.00 12.43 200 VAL A N 1
ATOM 1462 C CA . VAL A 1 190 ? -20.294 -0.423 17.887 1.00 13.71 200 VAL A CA 1
ATOM 1463 C C . VAL A 1 190 ? -21.617 -0.821 18.539 1.00 13.80 200 VAL A C 1
ATOM 1464 O O . VAL A 1 190 ? -22.679 -0.362 18.127 1.00 14.98 200 VAL A O 1
ATOM 1468 N N . CYS A 1 191 ? -21.519 -1.721 19.515 1.00 14.99 201 CYS A N 1
ATOM 1469 C CA . CYS A 1 191 ? -22.669 -2.162 20.322 1.00 18.16 201 CYS A CA 1
ATOM 1470 C C . CYS A 1 191 ? -22.250 -2.037 21.781 1.00 17.00 201 CYS A C 1
ATOM 1471 O O . CYS A 1 191 ? -21.216 -2.560 22.182 1.00 16.75 201 CYS A O 1
ATOM 1474 N N . ARG A 1 192 ? -23.060 -1.321 22.564 1.00 22.99 202 ARG A N 1
ATOM 1475 C CA . ARG A 1 192 ? -22.746 -1.085 23.979 1.00 24.78 202 ARG A CA 1
ATOM 1476 C C . ARG A 1 192 ? -21.320 -0.546 24.151 1.00 19.69 202 ARG A C 1
ATOM 1477 O O . ARG A 1 192 ? -20.581 -0.998 25.014 1.00 20.76 202 ARG A O 1
ATOM 1485 N N . ASN A 1 193 ? -20.944 0.420 23.309 1.00 18.51 207 ASN A N 1
ATOM 1486 C CA . ASN A 1 193 ? -19.635 1.085 23.390 1.00 19.57 207 ASN A CA 1
ATOM 1487 C C . ASN A 1 193 ? -18.431 0.149 23.261 1.00 16.98 207 ASN A C 1
ATOM 1488 O O . ASN A 1 193 ? -17.349 0.418 23.786 1.00 18.68 207 ASN A O 1
ATOM 1493 N N . ARG A 1 194 ? -18.620 -0.936 22.511 1.00 15.43 208 ARG A N 1
ATOM 1494 C CA . ARG A 1 194 ? -17.539 -1.858 22.185 1.00 15.63 208 ARG A CA 1
ATOM 1495 C C . ARG A 1 194 ? -17.554 -2.163 20.680 1.00 12.58 208 ARG A C 1
ATOM 1496 O O . ARG A 1 194 ? -18.620 -2.227 20.058 1.00 14.97 208 ARG A O 1
ATOM 1504 N N . ALA A 1 195 ? -16.357 -2.354 20.124 1.00 13.53 209 ALA A N 1
ATOM 1505 C CA . ALA A 1 195 ? -16.196 -2.709 18.695 1.00 12.09 209 ALA A CA 1
ATOM 1506 C C . ALA A 1 195 ? -16.466 -4.203 18.465 1.00 11.12 209 ALA A C 1
ATOM 1507 O O . ALA A 1 195 ? -15.535 -4.995 18.502 1.00 13.36 209 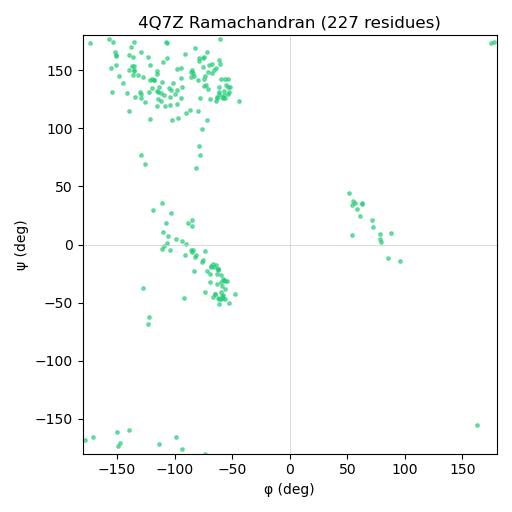ALA A O 1
ATOM 1509 N N . HIS A 1 196 ? -17.731 -4.570 18.300 1.00 12.19 210 HIS A N 1
ATOM 1510 C CA . HIS A 1 196 ? -18.094 -5.982 18.139 1.00 13.98 210 HIS A CA 1
ATOM 1511 C C . HIS A 1 196 ? -17.944 -6.485 16.729 1.00 14.17 210 HIS A C 1
ATOM 1512 O O . HIS A 1 196 ? -17.813 -7.684 16.521 1.00 14.51 210 HIS A O 1
ATOM 1519 N N . GLY A 1 197 ? -17.974 -5.585 15.752 1.00 12.28 211 GLY A N 1
ATOM 1520 C CA . GLY A 1 197 ? -17.810 -5.961 14.357 1.00 12.82 211 GLY A CA 1
ATOM 1521 C C . GLY A 1 197 ? -16.875 -5.024 13.622 1.00 12.70 211 GLY A C 1
ATOM 1522 O O . GLY A 1 197 ? -16.610 -3.898 14.073 1.00 12.12 211 GLY A O 1
ATOM 1523 N N . LEU A 1 198 ? -16.375 -5.495 12.478 1.00 12.34 212 LEU A N 1
ATOM 1524 C CA . LEU A 1 198 ? -15.626 -4.647 11.565 1.00 11.40 212 LEU A CA 1
ATOM 1525 C C . LEU A 1 198 ? -16.224 -4.826 10.183 1.00 11.24 212 LEU A C 1
ATOM 1526 O O . LEU A 1 198 ? -16.401 -5.960 9.718 1.00 11.47 212 LEU A O 1
ATOM 1531 N N . VAL A 1 199 ? -16.546 -3.729 9.509 1.00 10.32 213 VAL A N 1
ATOM 1532 C CA . VAL A 1 199 ? -17.184 -3.795 8.202 1.00 11.57 213 VAL A CA 1
ATOM 1533 C C . VAL A 1 199 ? -16.307 -4.623 7.251 1.00 10.52 213 VAL A C 1
ATOM 1534 O O . VAL A 1 199 ? -15.119 -4.324 7.083 1.00 11.58 213 VAL A O 1
ATOM 1538 N N . SER A 1 200 ? -16.896 -5.650 6.627 1.00 10.82 214 SER A N 1
ATOM 1539 C CA . SER A 1 200 ? -16.135 -6.508 5.693 1.00 11.39 214 SER A CA 1
ATOM 1540 C C . SER A 1 200 ? -16.741 -6.577 4.293 1.00 11.25 214 SER A C 1
ATOM 1541 O O . SER A 1 200 ? -16.122 -6.098 3.350 1.00 12.52 214 SER A O 1
ATOM 1544 N N . PHE A 1 201 ? -17.902 -7.191 4.132 1.00 12.23 215 PHE A N 1
ATOM 1545 C CA . PHE A 1 201 ? -18.467 -7.342 2.791 1.00 12.57 215 PHE A CA 1
ATOM 1546 C C . PHE A 1 201 ? -19.978 -7.383 2.770 1.00 12.15 215 PHE A C 1
ATOM 1547 O O . PHE A 1 201 ? -20.616 -7.651 3.788 1.00 13.19 215 PHE A O 1
ATOM 1555 N N . SER A 1 202 ? -20.559 -7.157 1.594 1.00 13.85 216 SER A N 1
ATOM 1556 C CA . SER A 1 202 ? -21.980 -7.356 1.408 1.00 13.59 216 SER A CA 1
ATOM 1557 C C . SER A 1 202 ? -22.256 -7.762 -0.044 1.00 15.16 216 SER A C 1
ATOM 1558 O O . SER A 1 202 ? -21.346 -8.236 -0.717 1.00 14.84 216 SER A O 1
ATOM 1561 N N . GLY A 1 203 ? -23.500 -7.618 -0.488 1.00 15.98 217 GLY A N 1
ATOM 1562 C CA . GLY A 1 203 ? -23.915 -8.101 -1.811 1.00 15.30 217 GLY A CA 1
ATOM 1563 C C . GLY A 1 203 ? -23.947 -7.024 -2.866 1.00 16.18 217 GLY A C 1
ATOM 1564 O O . GLY A 1 203 ? -23.429 -5.932 -2.670 1.00 17.94 217 GLY A O 1
ATOM 1565 N N . LEU A 1 204 ? -24.583 -7.330 -3.996 1.00 17.35 218 LEU A N 1
ATOM 1566 C CA . LEU A 1 204 ? -24.548 -6.460 -5.164 1.00 18.99 218 LEU A CA 1
ATOM 1567 C C . LEU A 1 204 ? -25.104 -5.058 -4.882 1.00 17.09 218 LEU A C 1
ATOM 1568 O O . LEU A 1 204 ? -24.603 -4.061 -5.412 1.00 20.05 218 LEU A O 1
ATOM 1573 N N . TRP A 1 205 ? -26.128 -4.981 -4.036 1.00 16.90 219 TRP A N 1
ATOM 1574 C CA . TRP A 1 205 ? -26.762 -3.713 -3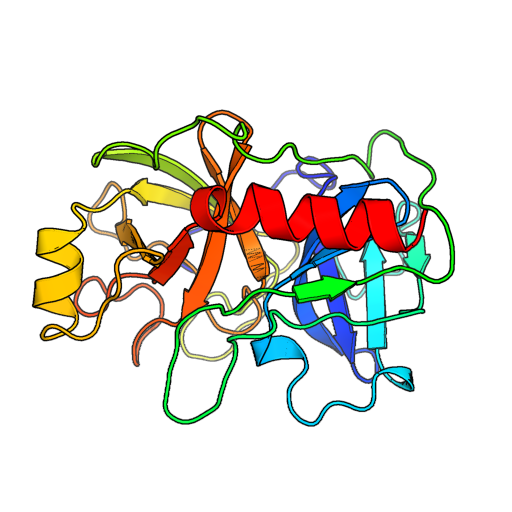.698 1.00 17.58 219 TRP A CA 1
ATOM 1575 C C . TRP A 1 205 ? -26.535 -3.401 -2.247 1.00 15.90 219 TRP A C 1
ATOM 1576 O O . TRP A 1 205 ? -26.868 -4.210 -1.399 1.00 17.27 219 TRP A O 1
ATOM 1587 N N . CYS A 1 206 ? -25.977 -2.229 -1.942 1.00 15.59 220 CYS A N 1
ATOM 1588 C CA . CYS A 1 206 ? -25.631 -1.909 -0.552 1.00 15.35 220 CYS A CA 1
ATOM 1589 C C . CYS A 1 206 ? -26.858 -1.879 0.369 1.00 15.46 220 CYS A C 1
ATOM 1590 O O . CYS A 1 206 ? -27.858 -1.241 0.075 1.00 17.30 220 CYS A O 1
ATOM 1593 N N . GLY A 1 207 ? -26.768 -2.588 1.491 1.00 15.82 221 GLY A N 1
ATOM 1594 C CA . GLY A 1 207 ? -27.857 -2.615 2.466 1.00 16.73 221 GLY A CA 1
ATOM 1595 C C . GLY A 1 207 ? -29.025 -3.517 2.109 1.00 20.29 221 GLY A C 1
ATOM 1596 O O . GLY A 1 207 ? -30.015 -3.541 2.825 1.00 20.56 221 GLY A O 1
ATOM 1597 N N . ASP A 1 208 ? -28.918 -4.263 1.012 1.00 18.05 222 ASP A N 1
ATOM 1598 C CA . ASP A 1 208 ? -29.984 -5.151 0.565 1.00 20.39 222 ASP A CA 1
ATOM 1599 C C . ASP A 1 208 ? -30.196 -6.235 1.616 1.00 16.68 222 ASP A C 1
ATOM 1600 O O . ASP A 1 208 ? -29.268 -6.969 1.930 1.00 16.63 222 ASP A O 1
ATOM 1605 N N . PRO A 1 209 A -31.438 -6.358 2.140 1.00 20.10 222 PRO A N 1
ATOM 1606 C CA . PRO A 1 209 A -31.698 -7.422 3.104 1.00 20.79 222 PRO A CA 1
ATOM 1607 C C . PRO A 1 209 A -31.546 -8.834 2.546 1.00 18.78 222 PRO A C 1
ATOM 1608 O O . PRO A 1 209 A -31.398 -9.772 3.317 1.00 21.40 222 PRO A O 1
ATOM 1612 N N . LYS A 1 210 ? -31.550 -8.992 1.221 1.00 19.73 223 LYS A N 1
ATOM 1613 C CA . LYS A 1 210 ? -31.289 -10.307 0.629 1.00 22.37 223 LYS A CA 1
ATOM 1614 C C . LYS A 1 210 ? -29.842 -10.757 0.819 1.00 18.80 223 LYS A C 1
ATOM 1615 O O . LYS A 1 210 ? -29.532 -11.946 0.821 1.00 20.84 223 LYS A O 1
ATOM 1621 N N . THR A 1 211 ? -28.949 -9.781 0.983 1.00 17.97 224 THR A N 1
ATOM 1622 C CA . THR A 1 211 ? -27.523 -10.046 1.180 1.00 20.85 224 THR A CA 1
ATOM 1623 C C . THR A 1 211 ? -27.045 -9.264 2.409 1.00 19.12 224 THR A C 1
ATOM 1624 O O . THR A 1 211 ? -26.395 -8.229 2.282 1.00 16.54 224 THR A O 1
ATOM 1628 N N . PRO A 1 212 ? -27.370 -9.766 3.618 1.00 17.23 225 PRO A N 1
ATOM 1629 C CA . PRO A 1 212 ? -27.104 -8.996 4.838 1.00 16.87 225 PRO A CA 1
ATOM 1630 C C . PRO A 1 212 ? -25.651 -8.589 4.982 1.00 14.35 225 PRO A C 1
ATOM 1631 O O . PRO A 1 212 ? -24.746 -9.353 4.635 1.00 14.89 225 PRO A O 1
ATOM 1635 N N . ASP A 1 213 ? -25.448 -7.380 5.498 1.00 14.63 226 ASP A N 1
ATOM 1636 C CA . ASP A 1 213 ? -24.113 -6.878 5.799 1.00 14.44 226 ASP A CA 1
ATOM 1637 C C . ASP A 1 213 ? -23.343 -7.845 6.679 1.00 13.61 226 ASP A C 1
ATOM 1638 O O . ASP A 1 213 ? -23.845 -8.264 7.727 1.00 13.99 226 ASP A O 1
ATOM 1643 N N . VAL A 1 214 ? -22.119 -8.167 6.275 1.00 12.30 227 VAL A N 1
ATOM 1644 C CA . VAL A 1 214 ? -21.270 -9.058 7.007 1.00 13.78 227 VAL A CA 1
ATOM 1645 C C . VAL A 1 214 ? -20.073 -8.306 7.587 1.00 12.96 227 VAL A C 1
ATOM 1646 O O . VAL A 1 214 ? -19.358 -7.586 6.877 1.00 11.52 227 VAL A O 1
ATOM 1650 N N . TYR A 1 215 ? -19.862 -8.524 8.887 1.00 13.85 228 TYR A N 1
ATOM 1651 C CA . TYR A 1 215 ? -18.768 -7.971 9.646 1.00 12.50 228 TYR A CA 1
ATOM 1652 C C . TYR A 1 215 ? -17.844 -9.070 10.142 1.00 13.24 228 TYR A C 1
ATOM 1653 O O . TYR A 1 215 ? -18.280 -10.185 10.443 1.00 13.03 228 TYR A O 1
ATOM 1662 N N . THR A 1 216 ? -16.574 -8.747 10.277 1.00 12.28 229 THR A N 1
ATOM 1663 C CA . THR A 1 216 ? -15.658 -9.547 11.057 1.00 13.09 229 THR A CA 1
ATOM 1664 C C . THR A 1 216 ? -16.116 -9.528 12.514 1.00 13.33 229 THR A C 1
ATOM 1665 O O . THR A 1 216 ? -16.367 -8.459 13.082 1.00 14.11 229 THR A O 1
ATOM 1669 N N . GLN A 1 217 ? -16.296 -10.706 13.100 1.00 12.80 230 GLN A N 1
ATOM 1670 C CA . GLN A 1 217 ? -16.662 -10.831 14.497 1.00 14.89 230 GLN A CA 1
ATOM 1671 C C . GLN A 1 217 ? -15.424 -10.562 15.333 1.00 13.04 230 GLN A C 1
ATOM 1672 O O . GLN A 1 217 ? -14.595 -11.438 15.534 1.00 14.99 230 GLN A O 1
ATOM 1678 N N . VAL A 1 218 ? -15.310 -9.342 15.863 1.00 12.42 231 VAL A N 1
ATOM 1679 C CA . VAL A 1 218 ? -14.075 -8.873 16.478 1.00 13.78 231 VAL A CA 1
ATOM 1680 C C . VAL A 1 218 ? -13.643 -9.667 17.725 1.00 14.25 231 VAL A C 1
ATOM 1681 O O . VAL A 1 218 ? -12.439 -9.879 17.948 1.00 14.02 231 VAL A O 1
ATOM 1685 N N . SER A 1 219 ? -14.605 -10.151 18.509 1.00 14.26 232 SER A N 1
ATOM 1686 C CA . SER A 1 219 ? -14.221 -10.877 19.727 1.00 16.94 232 SER A CA 1
ATOM 1687 C C . SER A 1 219 ? -13.314 -12.085 19.432 1.00 16.39 232 SER A C 1
ATOM 1688 O O . SER A 1 219 ? -12.454 -12.424 20.244 1.00 17.82 232 SER A O 1
ATOM 1691 N N . ALA A 1 220 ? -13.476 -12.710 18.267 1.00 16.90 233 ALA A N 1
ATOM 1692 C CA . ALA A 1 220 ? -12.646 -13.859 17.885 1.00 16.02 233 ALA A CA 1
ATOM 1693 C C . ALA A 1 220 ? -11.193 -13.483 17.628 1.00 16.92 233 ALA A C 1
ATOM 1694 O O . ALA A 1 220 ? -10.309 -14.341 17.641 1.00 20.09 233 ALA A O 1
ATOM 1696 N N . PHE A 1 221 ? -10.949 -12.195 17.399 1.00 13.84 234 PHE A N 1
ATOM 1697 C CA . PHE A 1 221 ? -9.631 -11.685 17.032 1.00 14.65 234 PHE A CA 1
ATOM 1698 C C . PHE A 1 221 ? -8.924 -10.866 18.118 1.00 13.04 234 PHE A C 1
ATOM 1699 O O . PHE A 1 221 ? -7.803 -10.423 17.921 1.00 13.88 234 PHE A O 1
ATOM 1707 N N . VAL A 1 222 ? -9.585 -10.674 19.261 1.00 15.26 235 VAL A N 1
ATOM 1708 C CA . VAL A 1 222 ? -9.028 -9.855 20.340 1.00 14.10 235 VAL A CA 1
ATOM 1709 C C . VAL A 1 222 ? -7.653 -10.337 20.794 1.00 13.95 235 VAL A C 1
ATOM 1710 O O . VAL A 1 222 ? -6.731 -9.546 20.941 1.00 14.82 235 VAL A O 1
ATOM 1714 N N . ALA A 1 223 ? -7.508 -11.646 21.020 1.00 16.89 236 ALA A N 1
ATOM 1715 C CA . ALA A 1 223 ? -6.219 -12.181 21.452 1.00 17.66 236 ALA A CA 1
ATOM 1716 C C . ALA A 1 223 ? -5.104 -11.864 20.452 1.00 16.13 236 ALA A C 1
ATOM 1717 O O . ALA A 1 223 ? -4.037 -11.397 20.817 1.00 18.63 236 ALA A O 1
ATOM 1719 N N . TRP A 1 224 ? -5.380 -12.085 19.175 1.00 16.74 237 TRP A N 1
ATOM 1720 C CA . TRP A 1 224 ? -4.422 -11.774 18.137 1.00 16.34 237 TRP A CA 1
ATOM 1721 C C . TRP A 1 224 ? -4.104 -10.283 18.081 1.00 18.30 237 TRP A C 1
ATOM 1722 O O . TRP A 1 224 ? -2.941 -9.898 17.990 1.00 15.57 237 TRP A O 1
ATOM 1733 N N . ILE A 1 225 ? -5.121 -9.418 18.135 1.00 15.59 238 ILE A N 1
ATOM 1734 C CA . ILE A 1 225 ? -4.876 -7.972 18.121 1.00 15.46 238 ILE A CA 1
ATOM 1735 C C . ILE A 1 225 ? -3.867 -7.569 19.204 1.00 15.64 238 ILE A C 1
ATOM 1736 O O . ILE A 1 225 ? -2.870 -6.890 18.933 1.00 14.67 238 ILE A O 1
ATOM 1741 N N . TRP A 1 226 ? -4.103 -8.027 20.435 1.00 14.49 239 TRP A N 1
ATOM 1742 C CA . TRP A 1 226 ? -3.206 -7.658 21.527 1.00 15.40 239 TRP A CA 1
ATOM 1743 C C . TRP A 1 226 ? -1.845 -8.277 21.408 1.00 16.85 239 TRP A C 1
ATOM 1744 O O . TRP A 1 226 ? -0.861 -7.659 21.808 1.00 17.67 239 TRP A O 1
ATOM 1755 N N . ASP A 1 227 ? -1.770 -9.480 20.852 1.00 18.36 240 ASP A N 1
ATOM 1756 C CA . ASP A 1 227 ? -0.456 -10.082 20.581 1.00 23.01 240 ASP A CA 1
ATOM 1757 C C . ASP A 1 227 ? 0.367 -9.200 19.650 1.00 21.91 240 ASP A C 1
ATOM 1758 O O . ASP A 1 227 ? 1.549 -8.967 19.914 1.00 20.68 240 ASP A O 1
ATOM 1763 N N . VAL A 1 228 ? -0.256 -8.683 18.587 1.00 19.42 241 VAL A N 1
ATOM 1764 C CA . VAL A 1 228 ? 0.454 -7.857 17.621 1.00 18.59 241 VAL A CA 1
ATOM 1765 C C . VAL A 1 228 ? 0.898 -6.545 18.264 1.00 18.44 241 VAL A C 1
ATOM 1766 O O . VAL A 1 228 ? 2.030 -6.106 18.088 1.00 18.40 241 VAL A O 1
ATOM 1770 N N . VAL A 1 229 ? -0.003 -5.921 19.015 1.00 18.49 242 VAL A N 1
ATOM 1771 C CA . VAL A 1 229 ? 0.308 -4.656 19.675 1.00 18.32 242 VAL A CA 1
ATOM 1772 C C . VAL A 1 229 ? 1.455 -4.833 20.674 1.00 19.49 242 VAL A C 1
ATOM 1773 O O . VAL A 1 229 ? 2.439 -4.100 20.625 1.00 18.87 242 VAL A O 1
ATOM 1777 N N . ARG A 1 230 ? 1.332 -5.825 21.560 1.00 19.84 243 ARG A N 1
ATOM 1778 C CA . ARG A 1 230 ? 2.366 -6.088 22.580 1.00 23.52 243 ARG A CA 1
ATOM 1779 C C . ARG A 1 230 ? 3.738 -6.358 21.954 1.00 25.26 243 ARG A C 1
ATOM 1780 O O . ARG A 1 230 ? 4.766 -5.871 22.433 1.00 24.22 243 ARG A O 1
ATOM 1788 N N . ARG A 1 231 ? 3.720 -7.159 20.891 1.00 24.63 244 ARG A N 1
ATOM 1789 C CA . ARG A 1 231 ? 4.879 -7.505 20.055 1.00 30.93 244 ARG A CA 1
ATOM 1790 C C . ARG A 1 231 ? 5.738 -6.315 19.623 1.00 25.93 244 ARG A C 1
ATOM 1791 O O . ARG A 1 231 ? 6.969 -6.389 19.592 1.00 26.27 244 ARG A O 1
ATOM 1799 N N . SER A 1 232 ? 5.085 -5.227 19.235 1.00 22.07 245 SER A N 1
ATOM 1800 C CA . SER A 1 232 ? 5.807 -4.030 18.787 1.00 25.92 245 SER A CA 1
ATOM 1801 C C . SER A 1 232 ? 5.679 -2.862 19.768 1.00 29.94 245 SER A C 1
ATOM 1802 O O . SER A 1 232 ? 5.621 -1.702 19.351 1.00 37.79 245 SER A O 1
ATOM 1805 N N . SER A 1 233 ? 5.647 -3.172 21.067 1.00 25.77 246 SER A N 1
ATOM 1806 C CA . SER A 1 233 ? 5.576 -2.154 22.124 1.00 35.25 246 SER A CA 1
ATOM 1807 C C . SER A 1 233 ? 6.727 -2.318 23.122 1.00 50.63 246 SER A C 1
ATOM 1808 O O . SER A 1 233 ? 7.748 -2.933 22.809 1.00 56.40 246 SER A O 1
#

Sequence (233 aa):
IIGGHEVTPHSRPYMASVRFGGQHHCGGFLLRRARWVVSAAHCFSHRDLRTGLVVLGAHVLSTAEPTQQVFGIDALTTHPDYHPMTHHANDICLLRRLNGSAVLGPAVGLLRLPGRRARPPTAGTRCRVAGWGFVSDFEEELPPGLMEAKVRVLDPDVCNSSWKGHLTLTMLCTRSGDSHRRGFCSADSGGPLVCRNRAHGLVSFSGLWCGDPKTPDVYTQVSAFVAWIWDVVRRSS

Secondary structure (DSSP, 8-state):
-BS-EEPPTTSSTTEEEEEETTEEEEEEEEEETTEEEE-GGGGTT--GGGEEEEES-SSTTS--TT-EEE-EEEEEE-TT--TT------EEEEESS----BTTB---BPPPTTPPPPPTT-EEEEEESS-SSTT-PPPSS-EEEEEEEE-HHHHHHHTTT---TTEEEEE-SSSS--B--TT-TT-EEEETTEEEEEEEE--SSTT-TTS--EEEEGGGGHHHHHHHHHHT-

Nearest PDB structures (foldseek):
  4q7y-assembly1_A  TM=9.979E-01  e=5.785E-47  Homo sapiens
  1dfp-assembly1_B  TM=9.518E-01  e=9.958E-26  Homo sapiens
  4d9q-assembly1_A  TM=9.510E-01  e=1.052E-25  Macaca mulatta
  6qmt-assembly2_B  TM=9.413E-01  e=7.534E-25  Homo sapiens
  2xwb-assembly1_J  TM=9.523E-01  e=1.909E-24  Homo sapiens

Foldseek 3Di:
DEAWFQDDQLPQQQKKFKDFQLHTAAIWGDAFQFKTKFFQVSCVPHDQQRIKIWGLWWQSVDPDPRIDIWGFPDKAQDPPDDPVAQASGMIMTGTPDTHDDDSRHDHFAADDLPDDFDDFFFKWKAKFQFAHFLVRHTDRTIIMWIWTWHDVVVLCVLVVNRDDPQKTFIAHPDDGQTDDDGRHGHTATATPRHRQWTFGDWDPTHSDPSTTTMTGRCSVCVVVVVVVVVVVD